Protein AF-A0A536DXX8-F1 (afdb_monomer)

Nearest PDB structures (foldseek):
  9gaw-assembly1_L  TM=4.999E-01  e=5.994E-01  Homo sapiens
  1k45-assembly1_A  TM=3.484E-01  e=2.882E-01  Rhodothermus marinus
  8tau-assembly1_L  TM=4.247E-01  e=7.785E-01  Homo sapiens
  5n6w-assembly1_A  TM=3.423E-01  e=9.099E+00  Homo sapiens

Foldseek 3Di:
DDDDDDDDDPPPPPPPPPPPPPFDKDKDLDWWKWWDAQNDIDTDAWYKDWQDDPPPNHPVPAATWMWIWHQDPQKIKTATARPPDDQVRSLPGRIKIKTWDDFAFAWDKWKWFWDPPFDFPPQPQWKWWQFPVRDTWIAGRNVQDDPRMGIADQACVRTPVNPGGRVPTTTPIIMGMDSGHDMTMIGPTITIHGGDDDDDPDPDDDDDDDDDDDPDDDDDD

Radius of gyration: 28.7 Å; Cα contacts (8 Å, |Δi|>4): 516; chains: 1; bounding box: 71×76×86 Å

Secondary structure (DSSP, 8-state):
------------------------EEEE---EEEEEETTEEEE-SSEEEEE-TTSTT--TTS--EEEEEEEETTEEEEEEE-TTS-HHHHHTSSEEEEEEE-SBS--SEEEEEEPTT---BTTBSEEEEEETTS-EEEE-HHHHEETTEEE---STTT-TTSS---TTPPEEEEEEEE-SSEEEEEEEEEEEEEBP-PPPPPPPPP----------PPPP-

Mean predicted aligned error: 10.84 Å

Solvent-accessible surface area (backbone atoms only — not comparable to full-atom values): 12364 Å² total; per-residue (Å²): 135,90,82,88,89,82,89,80,82,82,78,77,78,78,78,77,80,72,75,77,78,70,81,44,81,40,73,43,62,68,66,48,23,20,7,23,20,44,96,44,78,40,77,32,78,67,12,70,28,63,33,47,50,63,41,96,75,20,55,69,86,52,60,48,28,41,11,28,8,32,69,55,96,67,33,39,39,27,25,19,47,32,79,92,53,54,59,72,59,37,31,73,29,72,43,23,8,24,30,38,53,73,63,51,39,28,69,77,43,44,37,31,33,46,47,91,89,35,46,53,46,102,31,22,47,19,39,41,36,30,31,78,86,77,46,67,38,33,39,31,28,49,86,29,49,57,91,53,39,31,49,60,57,50,43,44,88,42,20,76,57,71,73,56,37,45,74,94,43,45,39,76,45,38,32,40,36,25,45,44,59,44,44,32,35,37,28,72,45,40,38,28,24,35,36,57,81,74,82,75,78,75,81,80,78,76,86,75,80,83,78,82,81,82,84,80,80,81,82,88,130

pLDDT: mean 84.75, std 19.71, range [32.38, 98.81]

Structure (mmCIF, N/CA/C/O backbone):
data_AF-A0A536DXX8-F1
#
_entry.id   AF-A0A536DXX8-F1
#
loop_
_atom_site.group_PDB
_atom_site.id
_atom_site.type_symbol
_atom_site.label_atom_id
_atom_site.label_alt_id
_atom_site.label_comp_id
_atom_site.label_asym_id
_atom_site.label_entity_id
_atom_site.label_seq_id
_atom_site.pdbx_PDB_ins_code
_atom_site.Cartn_x
_atom_site.Cartn_y
_atom_site.Cartn_z
_atom_site.occupancy
_atom_site.B_iso_or_equiv
_atom_site.auth_seq_id
_atom_site.auth_comp_id
_atom_site.a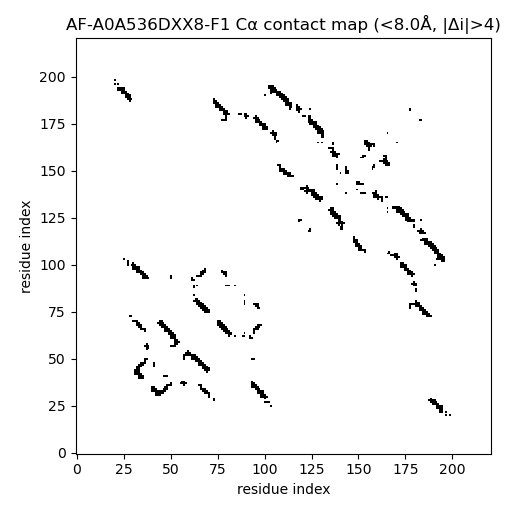uth_asym_id
_atom_site.auth_atom_id
_atom_site.pdbx_PDB_model_num
ATOM 1 N N . MET A 1 1 ? -55.144 -35.616 61.084 1.00 36.88 1 MET A N 1
ATOM 2 C CA . MET A 1 1 ? -53.713 -36.005 61.074 1.00 36.88 1 MET A CA 1
ATOM 3 C C . MET A 1 1 ? -53.167 -35.635 59.688 1.00 36.88 1 MET A C 1
ATOM 5 O O . MET A 1 1 ? -53.768 -36.071 58.724 1.00 36.88 1 MET A O 1
ATOM 9 N N . LYS A 1 2 ? -52.352 -34.568 59.551 1.00 37.88 2 LYS A N 1
ATOM 10 C CA . LYS A 1 2 ? -50.872 -34.605 59.347 1.00 37.88 2 LYS A CA 1
ATOM 11 C C . LYS A 1 2 ? -50.505 -35.426 58.084 1.00 37.88 2 LYS A C 1
ATOM 13 O O . LYS A 1 2 ? -50.778 -36.612 58.108 1.00 37.88 2 LYS A O 1
ATOM 18 N N . ARG A 1 3 ? -49.901 -34.936 56.986 1.0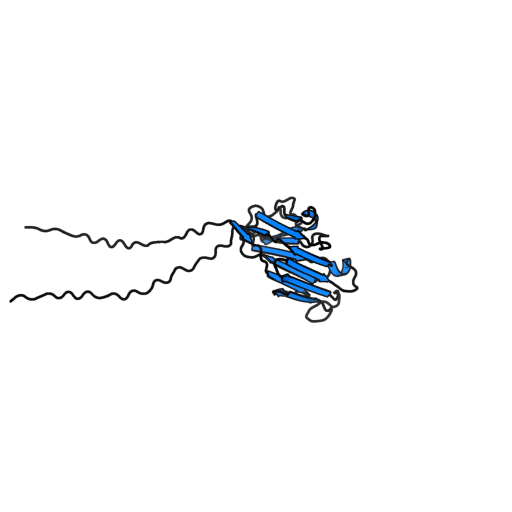0 34.19 3 ARG A N 1
ATOM 19 C CA . ARG A 1 3 ? -48.784 -33.984 56.715 1.00 34.19 3 ARG A CA 1
ATOM 20 C C . ARG A 1 3 ? -48.824 -33.605 55.205 1.00 34.19 3 ARG A C 1
ATOM 22 O O . ARG A 1 3 ? -49.242 -34.439 54.419 1.00 34.19 3 ARG A O 1
ATOM 29 N N . LEU A 1 4 ? -48.652 -32.341 54.794 1.00 34.97 4 LEU A N 1
ATOM 30 C CA . LEU A 1 4 ? -47.401 -31.635 54.417 1.00 34.97 4 LEU A CA 1
ATOM 31 C C . LEU A 1 4 ? -46.617 -32.217 53.204 1.00 34.97 4 LEU A C 1
ATOM 33 O O . LEU A 1 4 ? -46.164 -33.352 53.298 1.00 34.97 4 LEU A O 1
ATOM 37 N N . VAL A 1 5 ? -46.287 -31.320 52.238 1.00 34.72 5 VAL A N 1
ATOM 38 C CA . VAL A 1 5 ? -44.966 -31.171 51.539 1.00 34.72 5 VAL A CA 1
ATOM 39 C C . VAL A 1 5 ? -44.728 -32.092 50.306 1.00 34.72 5 VAL A C 1
ATOM 41 O O . VAL A 1 5 ? -45.046 -33.265 50.376 1.00 34.72 5 VAL A O 1
ATOM 44 N N . MET A 1 6 ? -44.227 -31.694 49.116 1.00 32.38 6 MET A N 1
ATOM 45 C CA . MET A 1 6 ? -43.473 -30.527 48.608 1.00 32.38 6 MET A CA 1
ATOM 46 C C . MET A 1 6 ? -43.870 -30.123 47.175 1.00 32.38 6 MET A C 1
ATOM 48 O O . MET A 1 6 ? -44.156 -30.961 46.326 1.00 32.38 6 MET A O 1
ATOM 52 N N . ILE A 1 7 ? -43.717 -28.824 46.916 1.00 46.62 7 ILE A N 1
ATOM 53 C CA . ILE A 1 7 ? -43.516 -28.184 45.612 1.00 46.62 7 ILE A CA 1
ATOM 54 C C . ILE A 1 7 ? -42.113 -28.553 45.101 1.00 46.62 7 ILE A C 1
ATOM 56 O O . ILE A 1 7 ? -41.130 -28.293 45.790 1.00 46.62 7 ILE A O 1
ATOM 60 N N . GLY A 1 8 ? -42.010 -29.138 43.908 1.00 33.66 8 GLY A N 1
ATOM 61 C CA . GLY A 1 8 ? -40.741 -29.405 43.225 1.00 33.66 8 GLY A CA 1
ATOM 62 C C . GLY A 1 8 ? -40.638 -28.599 41.936 1.00 33.66 8 GLY A C 1
ATOM 63 O O . GLY A 1 8 ? -40.831 -29.142 40.853 1.00 33.66 8 GLY A O 1
ATOM 64 N N . SER A 1 9 ? -40.375 -27.298 42.051 1.00 40.09 9 SER A N 1
ATOM 65 C CA . SER A 1 9 ? -40.064 -26.437 40.909 1.00 40.09 9 SER A CA 1
ATOM 66 C C . SER A 1 9 ? -38.719 -26.856 40.311 1.00 40.09 9 SER A C 1
ATOM 68 O O . SER A 1 9 ? -37.670 -26.593 40.896 1.00 40.09 9 SER A O 1
ATOM 70 N N . ALA A 1 10 ? -38.733 -27.498 39.144 1.00 37.78 10 ALA A N 1
ATOM 71 C CA . ALA A 1 10 ? -37.531 -27.699 38.345 1.00 37.78 10 ALA A CA 1
ATOM 72 C C . ALA A 1 10 ? -37.138 -26.359 37.703 1.00 37.78 10 ALA A C 1
ATOM 74 O O . ALA A 1 10 ? -37.580 -26.017 36.609 1.00 37.78 10 ALA A O 1
ATOM 75 N N . ILE A 1 11 ? -36.330 -25.571 38.414 1.00 39.66 11 ILE A N 1
ATOM 76 C CA . ILE A 1 11 ? -35.645 -24.412 37.841 1.00 39.66 11 ILE A CA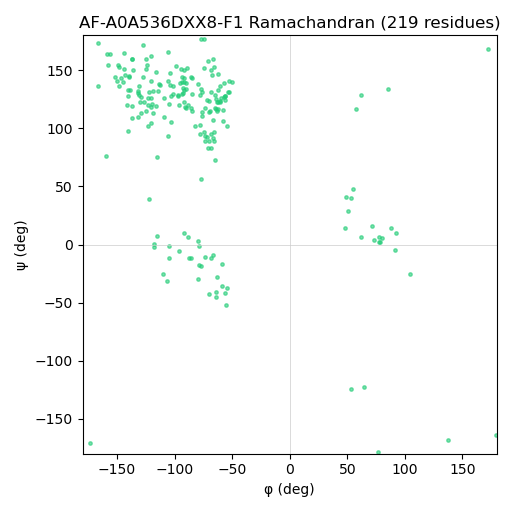 1
ATOM 77 C C . ILE A 1 11 ? -34.517 -24.969 36.969 1.00 39.66 11 ILE A C 1
ATOM 79 O O . ILE A 1 11 ? -33.424 -25.262 37.451 1.00 39.66 11 ILE A O 1
ATOM 83 N N . ALA A 1 12 ? -34.792 -25.153 35.679 1.00 43.19 12 ALA A N 1
ATOM 84 C CA . ALA A 1 12 ? -33.744 -25.317 34.684 1.00 43.19 12 ALA A CA 1
ATOM 85 C C . ALA A 1 12 ? -33.017 -23.971 34.562 1.00 43.19 12 ALA A C 1
ATOM 87 O O . ALA A 1 12 ? -33.469 -23.062 33.867 1.00 43.19 12 ALA A O 1
ATOM 88 N N . ALA A 1 13 ? -31.914 -23.820 35.293 1.00 40.41 13 ALA A N 1
ATOM 89 C CA . ALA A 1 13 ? -31.002 -22.704 35.116 1.00 40.41 13 ALA A CA 1
ATOM 90 C C . ALA A 1 13 ? -30.345 -22.836 33.734 1.00 40.41 13 ALA A C 1
ATOM 92 O O . ALA A 1 13 ? -29.324 -23.505 33.575 1.00 40.41 13 ALA A O 1
ATOM 93 N N . LEU A 1 14 ? -30.944 -22.209 32.719 1.00 39.66 14 LEU A N 1
ATOM 94 C CA . LEU A 1 14 ? -30.240 -21.871 31.489 1.00 39.66 14 LEU A CA 1
ATOM 95 C C . LEU A 1 14 ? -29.167 -20.842 31.854 1.00 39.66 14 LEU A C 1
ATOM 97 O O . LEU A 1 14 ? -29.402 -19.636 31.843 1.00 39.66 14 LEU A O 1
ATOM 101 N N . ALA A 1 15 ? -27.983 -21.331 32.212 1.00 40.56 15 ALA A N 1
ATOM 102 C CA . ALA A 1 15 ? -26.785 -20.518 32.301 1.00 40.56 15 ALA A CA 1
ATOM 103 C C . ALA A 1 15 ? -26.391 -20.102 30.878 1.00 40.56 15 ALA A C 1
ATOM 105 O O . ALA A 1 15 ? -25.567 -20.736 30.221 1.00 40.56 15 ALA A O 1
ATOM 106 N N . TRP A 1 16 ? -27.017 -19.038 30.375 1.00 45.09 16 TRP A N 1
ATOM 107 C CA . TRP A 1 16 ? -26.516 -18.298 29.225 1.00 45.09 16 TRP A CA 1
ATOM 108 C C . TRP A 1 16 ? -25.269 -17.554 29.688 1.00 45.09 16 TRP A C 1
ATOM 110 O O . TRP A 1 16 ? -25.320 -16.384 30.066 1.00 45.09 16 TRP A O 1
ATOM 120 N N . GLY A 1 17 ? -24.141 -18.263 29.688 1.00 38.62 17 GLY A N 1
ATOM 121 C CA . GLY A 1 17 ? -22.814 -17.666 29.722 1.00 38.62 17 GLY A CA 1
ATOM 122 C C . GLY A 1 17 ? -22.603 -16.877 28.437 1.00 38.62 17 GLY A C 1
ATOM 123 O O . GLY A 1 17 ? -21.897 -17.317 27.536 1.00 38.62 17 GLY A O 1
ATOM 124 N N . SER A 1 18 ? -23.270 -15.732 28.332 1.00 48.22 18 SER A N 1
ATOM 125 C CA . SER A 1 18 ? -23.026 -14.743 27.294 1.00 48.22 18 SER A CA 1
ATOM 126 C C . SER A 1 18 ? -21.674 -14.139 27.630 1.00 48.22 18 SER A C 1
ATOM 128 O O . SER A 1 18 ? -21.583 -13.203 28.423 1.00 48.22 18 SER A O 1
ATOM 130 N N . VAL A 1 19 ? -20.598 -14.728 27.113 1.00 44.22 19 VAL A N 1
ATOM 131 C CA . VAL A 1 19 ? -19.294 -14.074 27.152 1.00 44.22 19 VAL A CA 1
ATOM 132 C C . VAL A 1 19 ? -19.455 -12.859 26.250 1.00 44.22 19 VAL A C 1
ATOM 134 O O . VAL A 1 19 ? -19.450 -12.981 25.027 1.00 44.22 19 VAL A O 1
ATOM 137 N N . ALA A 1 20 ? -19.734 -11.701 26.847 1.00 49.91 20 ALA A N 1
ATOM 138 C CA . ALA A 1 20 ? -19.731 -10.445 26.127 1.00 49.91 20 ALA A CA 1
ATOM 139 C C . ALA A 1 20 ? -18.327 -10.301 25.540 1.00 49.91 20 ALA A C 1
ATOM 141 O O . ALA A 1 20 ? -17.353 -10.097 26.264 1.00 49.91 20 ALA A O 1
ATOM 142 N N . ALA A 1 21 ? -18.206 -10.502 24.232 1.00 54.16 21 ALA A N 1
ATOM 143 C CA . ALA A 1 21 ? -16.980 -10.206 23.535 1.00 54.16 21 ALA A CA 1
ATOM 144 C C . ALA A 1 21 ? -16.866 -8.686 23.469 1.00 54.16 21 ALA A C 1
ATOM 146 O O . ALA A 1 21 ? -17.442 -8.035 22.599 1.00 54.16 21 ALA A O 1
ATOM 147 N N . TYR A 1 22 ? -16.193 -8.109 24.459 1.00 57.50 22 TYR A N 1
ATOM 148 C CA . TYR A 1 22 ? -15.895 -6.690 24.454 1.00 57.50 22 TYR A CA 1
ATOM 149 C C . TYR A 1 22 ? -14.970 -6.413 23.273 1.00 57.50 22 TYR A C 1
ATOM 151 O O . TYR A 1 22 ? -13.921 -7.042 23.137 1.00 57.50 22 TYR A O 1
ATOM 159 N N . ALA A 1 23 ? -15.382 -5.483 22.414 1.00 64.00 23 ALA A N 1
ATOM 160 C CA . ALA A 1 23 ? -14.537 -4.911 21.382 1.00 64.00 23 ALA A CA 1
ATOM 161 C C . ALA A 1 23 ? -13.268 -4.356 22.048 1.00 64.00 23 ALA A C 1
ATOM 163 O O . ALA A 1 23 ? -13.307 -3.311 22.697 1.00 64.00 23 ALA A O 1
ATOM 164 N N . SER A 1 24 ? -12.160 -5.088 21.950 1.00 82.75 24 SER A N 1
ATOM 165 C CA . SER A 1 24 ? -10.874 -4.673 22.494 1.00 82.75 24 SER A CA 1
ATOM 166 C C . SER A 1 24 ? -10.065 -3.952 21.423 1.00 82.75 24 SER A C 1
ATOM 168 O O . SER A 1 24 ? -10.117 -4.285 20.235 1.00 82.75 24 SER A O 1
ATOM 170 N N . THR A 1 25 ? -9.312 -2.942 21.847 1.00 89.44 25 THR A N 1
ATOM 171 C CA . THR A 1 25 ? -8.280 -2.343 21.002 1.00 89.44 25 THR A CA 1
ATOM 172 C C . THR A 1 25 ? -7.155 -3.357 20.817 1.00 89.44 25 THR A C 1
ATOM 174 O O . THR A 1 25 ? -6.664 -3.918 21.797 1.00 89.44 25 THR A O 1
ATOM 177 N N . ALA A 1 26 ? -6.732 -3.574 19.576 1.00 90.44 26 ALA A N 1
ATOM 178 C CA . ALA A 1 26 ? -5.575 -4.385 19.230 1.00 90.44 26 ALA A CA 1
ATOM 179 C C . ALA A 1 26 ? -4.596 -3.582 18.377 1.00 90.44 26 ALA A C 1
ATOM 181 O O . ALA A 1 26 ? -4.997 -2.703 17.612 1.00 90.44 26 ALA A O 1
ATOM 182 N N . THR A 1 27 ? -3.317 -3.936 18.496 1.00 92.69 27 THR A N 1
ATOM 183 C CA . THR A 1 27 ? -2.254 -3.462 17.613 1.00 92.69 27 THR A CA 1
ATOM 184 C C . THR A 1 27 ? -1.680 -4.650 16.854 1.00 92.69 27 THR A C 1
ATOM 186 O O . THR A 1 27 ? -1.169 -5.595 17.455 1.00 92.69 27 THR A O 1
ATOM 189 N N . ILE A 1 28 ? -1.780 -4.605 15.531 1.00 91.19 28 ILE A N 1
ATOM 190 C CA . ILE A 1 28 ? -1.239 -5.604 14.616 1.00 91.19 28 ILE A CA 1
ATOM 191 C C . ILE A 1 28 ? 0.116 -5.110 14.112 1.00 91.19 28 ILE A C 1
ATOM 193 O O . ILE A 1 28 ? 0.227 -3.990 13.614 1.00 91.19 28 ILE A O 1
ATOM 197 N N . THR A 1 29 ? 1.141 -5.950 14.241 1.00 91.00 29 THR A N 1
ATOM 198 C CA . THR A 1 29 ? 2.520 -5.659 13.807 1.00 91.00 29 THR A CA 1
ATOM 199 C C . THR A 1 29 ? 3.015 -6.610 12.716 1.00 91.00 29 THR A C 1
ATOM 201 O O . THR A 1 29 ? 4.125 -6.466 12.209 1.00 91.00 29 THR A O 1
ATOM 204 N N . THR A 1 30 ? 2.193 -7.590 12.333 1.00 91.19 30 THR A N 1
ATOM 205 C CA . THR A 1 30 ? 2.485 -8.560 11.275 1.00 91.19 30 THR A CA 1
ATOM 206 C C . THR A 1 30 ? 1.508 -8.402 10.118 1.00 91.19 30 THR A C 1
ATOM 208 O O . THR A 1 30 ? 0.353 -8.018 10.291 1.00 91.19 30 THR A O 1
ATOM 211 N N . VAL A 1 31 ? 1.980 -8.695 8.911 1.00 97.25 31 VAL A N 1
ATOM 212 C CA . VAL A 1 31 ? 1.217 -8.542 7.668 1.00 97.25 31 VAL A CA 1
ATOM 213 C C . VAL A 1 31 ? 1.430 -9.754 6.769 1.00 97.25 31 VAL A C 1
ATOM 215 O O . VAL A 1 31 ? 2.394 -10.498 6.943 1.00 97.25 31 VAL A O 1
ATOM 218 N N . SER A 1 32 ? 0.519 -9.976 5.824 1.00 98.19 32 SER A N 1
ATOM 219 C CA . SER A 1 32 ? 0.592 -11.072 4.850 1.00 98.19 32 SER A CA 1
ATOM 220 C C . SER A 1 32 ? 1.040 -10.533 3.489 1.00 98.19 32 SER A C 1
ATOM 222 O O . SER A 1 32 ? 0.223 -9.883 2.835 1.00 98.19 32 SER A O 1
ATOM 224 N N . PRO A 1 33 ? 2.293 -10.761 3.055 1.00 98.69 33 PRO A N 1
ATOM 225 C CA . PRO A 1 33 ? 2.777 -10.238 1.785 1.00 98.69 33 PRO A CA 1
ATOM 226 C C . PRO A 1 33 ? 2.060 -10.856 0.578 1.00 98.69 33 PRO A C 1
ATOM 228 O O . PRO A 1 33 ? 1.575 -11.995 0.612 1.00 98.69 33 PRO A O 1
ATOM 231 N N . TRP A 1 34 ? 2.007 -10.084 -0.499 1.00 98.75 34 TRP A N 1
ATOM 232 C CA . TRP A 1 34 ? 1.482 -10.502 -1.788 1.00 98.75 34 TRP A CA 1
ATOM 233 C C . TRP A 1 34 ? 2.187 -9.777 -2.936 1.00 98.75 34 TRP A C 1
ATOM 235 O O . TRP A 1 34 ? 2.710 -8.673 -2.785 1.00 98.75 34 TRP A O 1
ATOM 245 N N . ALA A 1 35 ? 2.189 -10.413 -4.100 1.00 98.44 35 ALA A N 1
ATOM 246 C CA . ALA A 1 35 ? 2.676 -9.856 -5.354 1.00 98.44 35 ALA A CA 1
ATOM 247 C C . ALA A 1 35 ? 1.590 -10.007 -6.420 1.00 98.44 35 ALA A C 1
ATOM 249 O O . ALA A 1 35 ? 0.844 -10.988 -6.418 1.00 98.44 35 ALA A O 1
ATOM 250 N N . TYR A 1 36 ? 1.486 -9.033 -7.308 1.00 97.44 36 TYR A N 1
ATOM 251 C CA . TYR A 1 36 ? 0.488 -8.965 -8.361 1.00 97.44 36 TYR A CA 1
ATOM 252 C C . TYR A 1 36 ? 1.173 -8.665 -9.690 1.00 97.44 36 TYR A C 1
ATOM 254 O O . TYR A 1 36 ? 2.062 -7.811 -9.736 1.00 97.44 36 TYR A O 1
ATOM 262 N N . ALA A 1 37 ? 0.756 -9.374 -10.733 1.00 95.31 37 ALA A N 1
ATOM 263 C CA . ALA A 1 37 ? 1.060 -9.076 -12.127 1.00 95.31 37 ALA A CA 1
ATOM 264 C C . ALA A 1 37 ? -0.079 -9.610 -13.002 1.00 95.31 37 ALA A C 1
ATOM 266 O O . ALA A 1 37 ? -0.614 -10.688 -12.703 1.00 95.31 37 ALA A O 1
ATOM 267 N N . CYS A 1 38 ? -0.410 -8.903 -14.080 1.00 91.62 38 CYS A N 1
ATOM 268 C CA . CYS A 1 38 ? -1.260 -9.408 -15.161 1.00 91.62 38 CYS A CA 1
ATOM 269 C C . CYS A 1 38 ? -2.630 -9.923 -14.682 1.00 91.62 38 CYS A C 1
ATOM 271 O O . CYS A 1 38 ? -3.025 -11.052 -14.984 1.00 91.62 38 CYS A O 1
ATOM 273 N N . GLY A 1 39 ? -3.335 -9.155 -13.848 1.00 91.31 39 GLY A N 1
ATOM 274 C CA . GLY A 1 39 ? -4.632 -9.563 -13.288 1.00 91.31 39 GLY A CA 1
ATOM 275 C C . GLY A 1 39 ? -4.585 -10.652 -12.206 1.00 91.31 39 GLY A C 1
ATOM 276 O O . GLY A 1 39 ? -5.638 -11.083 -11.725 1.00 91.31 39 GLY A O 1
ATOM 277 N N . HIS A 1 40 ? -3.401 -11.107 -11.785 1.00 93.19 40 HIS A N 1
ATOM 278 C CA . HIS A 1 40 ? -3.252 -12.218 -10.846 1.00 93.19 40 HIS A CA 1
ATOM 279 C C . HIS A 1 40 ? -2.449 -11.848 -9.597 1.00 93.19 40 HIS A C 1
ATOM 281 O O . HIS A 1 40 ? -1.253 -11.570 -9.652 1.00 93.19 40 HIS A O 1
ATOM 287 N N . THR A 1 41 ? -3.085 -11.977 -8.431 1.00 96.62 41 THR A N 1
ATOM 288 C CA . THR A 1 41 ? -2.421 -11.860 -7.126 1.00 96.62 41 THR A CA 1
ATOM 289 C C . THR A 1 41 ? -1.912 -13.217 -6.643 1.00 96.62 41 THR A C 1
ATOM 291 O O . THR A 1 41 ? -2.593 -14.238 -6.736 1.00 96.62 41 THR A O 1
ATOM 294 N N . THR A 1 42 ? -0.716 -13.249 -6.068 1.00 97.38 42 THR A N 1
ATOM 295 C CA . THR A 1 42 ? -0.175 -14.388 -5.322 1.00 97.38 42 THR A CA 1
ATOM 296 C C . THR A 1 42 ? 0.198 -13.958 -3.921 1.00 97.38 42 THR A C 1
ATOM 298 O O . THR A 1 42 ? 0.956 -13.014 -3.724 1.00 97.38 42 THR A O 1
ATOM 301 N N . PHE A 1 43 ? -0.345 -14.679 -2.947 1.00 97.62 43 PHE A N 1
ATOM 302 C CA . PHE A 1 43 ? -0.060 -14.495 -1.532 1.00 97.62 43 PHE A CA 1
ATOM 303 C C . PHE A 1 43 ? 1.058 -15.445 -1.109 1.00 97.62 43 PHE A C 1
ATOM 305 O O . PHE A 1 43 ? 1.078 -16.605 -1.522 1.00 97.62 43 PHE A O 1
ATOM 312 N N . GLY A 1 44 ? 1.974 -14.971 -0.272 1.00 96.88 44 GLY A N 1
ATOM 313 C CA . GLY A 1 44 ? 3.118 -15.760 0.175 1.00 96.88 44 GLY A CA 1
ATOM 314 C C . GLY A 1 44 ? 4.114 -14.925 0.966 1.00 96.88 44 GLY A C 1
ATOM 315 O O . GLY A 1 44 ? 4.027 -13.703 1.003 1.00 96.88 44 GLY A O 1
ATOM 316 N N . ASN A 1 45 ? 5.067 -15.583 1.619 1.00 96.81 45 ASN A N 1
ATOM 317 C CA . ASN A 1 45 ? 6.202 -14.906 2.235 1.00 96.81 45 ASN A CA 1
ATOM 318 C C . ASN A 1 45 ? 7.481 -15.740 2.018 1.00 96.81 45 ASN A C 1
ATOM 320 O O . ASN A 1 45 ? 7.693 -16.698 2.764 1.00 96.81 45 ASN A O 1
ATOM 324 N N . PRO A 1 46 ? 8.308 -15.418 1.007 1.00 97.75 46 PRO A N 1
ATOM 325 C CA . PRO A 1 46 ? 8.129 -14.322 0.048 1.00 97.75 46 PRO A CA 1
ATOM 326 C C . PRO A 1 46 ? 6.989 -14.580 -0.958 1.00 97.75 46 PRO A C 1
ATOM 328 O O . PRO A 1 46 ? 6.605 -15.723 -1.204 1.00 97.75 46 PRO A O 1
ATOM 331 N N . ALA A 1 47 ? 6.461 -13.508 -1.546 1.00 98.25 47 ALA A N 1
ATOM 332 C CA . ALA A 1 47 ? 5.597 -13.527 -2.723 1.00 98.25 47 ALA A CA 1
ATOM 333 C C . ALA A 1 47 ? 6.321 -12.855 -3.896 1.00 98.25 47 ALA A C 1
ATOM 335 O O . ALA A 1 47 ? 6.952 -11.809 -3.725 1.00 98.25 47 ALA A O 1
ATOM 336 N N . THR A 1 48 ? 6.218 -13.434 -5.091 1.00 97.69 48 THR A N 1
ATOM 337 C CA . THR A 1 48 ? 6.833 -12.888 -6.308 1.00 97.69 48 THR A CA 1
ATOM 338 C C .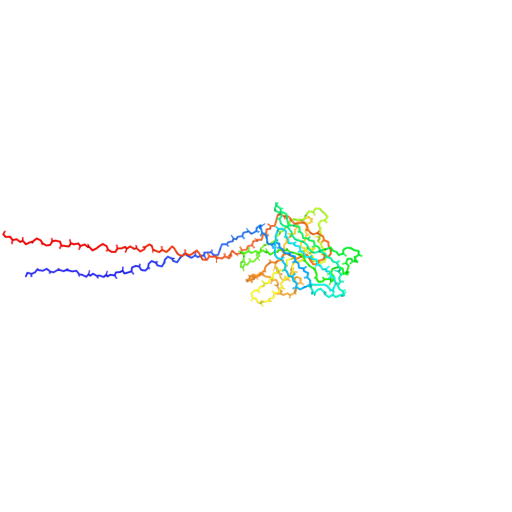 THR A 1 48 ? 5.937 -13.144 -7.507 1.00 97.69 48 THR A C 1
ATOM 340 O O . THR A 1 48 ? 5.347 -14.223 -7.626 1.00 97.69 48 THR A O 1
ATOM 343 N N . LYS A 1 49 ? 5.843 -12.152 -8.390 1.00 96.25 49 LYS A N 1
ATOM 344 C CA . LYS A 1 49 ? 5.198 -12.261 -9.693 1.00 96.25 49 LYS A CA 1
ATOM 345 C C . LYS A 1 49 ? 5.998 -11.520 -10.747 1.00 96.25 49 LYS A C 1
ATOM 347 O O . LYS A 1 49 ? 6.600 -10.490 -10.468 1.00 96.25 49 LYS A O 1
ATOM 352 N N . GLU A 1 50 ? 5.986 -12.072 -11.948 1.00 94.75 50 GLU A N 1
ATOM 353 C CA . GLU A 1 50 ? 6.629 -11.491 -13.117 1.00 94.75 50 GLU A CA 1
ATOM 354 C C . GLU A 1 50 ? 5.548 -11.114 -14.122 1.00 94.75 50 GLU A C 1
ATOM 356 O O . GLU A 1 50 ? 4.661 -11.924 -14.406 1.00 94.75 50 GLU A O 1
ATOM 361 N N . ASP A 1 51 ? 5.641 -9.896 -14.644 1.00 92.81 51 ASP A N 1
ATOM 362 C CA . ASP A 1 51 ? 5.015 -9.533 -15.903 1.00 92.81 51 ASP A CA 1
ATOM 363 C C . ASP A 1 51 ? 5.983 -9.919 -17.022 1.00 92.81 51 ASP A C 1
ATOM 365 O O . ASP A 1 51 ? 7.127 -9.457 -17.079 1.00 92.81 51 ASP A O 1
ATOM 369 N N . THR A 1 52 ? 5.544 -10.832 -17.881 1.00 92.44 52 THR A N 1
ATOM 370 C CA . THR A 1 52 ? 6.247 -11.171 -19.115 1.00 92.44 52 THR A CA 1
ATOM 371 C C . THR A 1 52 ? 5.275 -10.945 -20.272 1.00 92.44 52 THR A C 1
ATOM 373 O O . THR A 1 52 ? 4.416 -11.808 -20.512 1.00 92.44 52 THR A O 1
ATOM 376 N N . PRO A 1 53 ? 5.403 -9.821 -21.005 1.00 91.81 53 PRO A N 1
ATOM 377 C CA . PRO A 1 53 ? 4.424 -9.401 -21.999 1.00 91.81 53 PRO A CA 1
ATOM 378 C C . PRO A 1 53 ? 4.106 -10.490 -23.024 1.00 91.81 53 PRO A C 1
ATOM 380 O O . PRO A 1 53 ? 4.999 -11.111 -23.607 1.00 91.81 53 PRO A O 1
ATOM 383 N N . GLY A 1 54 ? 2.814 -10.724 -23.253 1.00 90.69 54 GLY A N 1
ATOM 384 C CA . GLY A 1 54 ? 2.316 -11.731 -24.192 1.00 90.69 54 GLY A CA 1
ATOM 385 C C . GLY A 1 54 ? 2.320 -13.169 -23.662 1.00 90.69 54 GLY A C 1
ATOM 386 O O . GLY A 1 54 ? 2.005 -14.091 -24.417 1.00 90.69 54 GLY A O 1
ATOM 387 N N . THR A 1 55 ? 2.645 -13.392 -22.388 1.00 88.94 55 THR A N 1
ATOM 388 C CA . THR A 1 55 ? 2.643 -14.723 -21.762 1.00 88.94 55 THR A CA 1
ATOM 389 C C . THR A 1 55 ? 1.758 -14.748 -20.522 1.00 88.94 55 THR A C 1
ATOM 391 O O . THR A 1 55 ? 1.531 -13.720 -19.902 1.00 88.94 55 THR A O 1
ATOM 394 N N . ASN A 1 56 ? 1.237 -15.922 -20.148 1.00 84.38 56 ASN A N 1
ATOM 395 C CA . ASN A 1 56 ? 0.509 -16.135 -18.885 1.00 84.38 56 ASN A CA 1
ATOM 396 C C . ASN A 1 56 ? -0.631 -15.135 -18.587 1.00 84.38 56 ASN A C 1
ATOM 398 O O . ASN A 1 56 ? -0.949 -14.897 -17.427 1.00 84.38 56 ASN A O 1
ATOM 402 N N . GLY A 1 57 ? -1.257 -14.576 -19.629 1.00 84.94 57 GLY A N 1
ATOM 403 C CA . GLY A 1 57 ? -2.339 -13.595 -19.499 1.00 84.94 57 GLY A CA 1
ATOM 404 C C . GLY A 1 57 ? -1.892 -12.130 -19.491 1.00 84.94 57 GLY A C 1
ATOM 405 O O . GLY A 1 57 ? -2.758 -11.264 -19.536 1.00 84.94 57 GLY A O 1
ATOM 406 N N . CYS A 1 58 ? -0.585 -11.850 -19.506 1.00 90.00 58 CYS A N 1
ATOM 407 C CA . CYS A 1 58 ? -0.035 -10.498 -19.590 1.00 90.00 58 CYS A CA 1
ATOM 408 C C . CYS A 1 58 ? -0.248 -9.909 -20.996 1.00 90.00 58 CYS A C 1
ATOM 410 O O . CYS A 1 58 ? 0.174 -10.528 -21.988 1.00 90.00 58 CYS A O 1
ATOM 412 N N . PRO A 1 59 ? -0.894 -8.739 -21.128 1.00 90.44 59 PRO A N 1
ATOM 413 C CA . PRO A 1 59 ? -0.965 -8.012 -22.388 1.00 90.44 59 PRO A CA 1
ATOM 414 C C . PRO A 1 59 ? 0.409 -7.836 -23.056 1.00 90.44 59 PRO A C 1
ATOM 416 O O . PRO A 1 59 ? 1.421 -7.550 -22.429 1.00 90.44 59 PRO A O 1
ATOM 419 N N . ALA A 1 60 ? 0.463 -7.974 -24.382 1.00 91.38 60 ALA A N 1
ATOM 420 C CA . ALA A 1 60 ? 1.714 -7.809 -25.135 1.00 91.38 60 ALA A CA 1
ATOM 421 C C . ALA A 1 60 ? 2.242 -6.357 -25.146 1.00 91.38 60 ALA A C 1
ATOM 423 O O . ALA A 1 60 ? 3.360 -6.107 -25.590 1.00 91.38 60 ALA A O 1
ATOM 424 N N . THR A 1 61 ? 1.421 -5.400 -24.711 1.00 88.25 61 THR A N 1
ATOM 425 C CA . THR A 1 61 ? 1.754 -3.973 -24.618 1.00 88.25 61 THR A CA 1
ATOM 426 C C . THR A 1 61 ? 2.456 -3.589 -23.319 1.00 88.25 61 THR A C 1
ATOM 428 O O . THR A 1 61 ? 2.967 -2.467 -23.232 1.00 88.25 61 THR A O 1
ATOM 431 N N . ASP A 1 62 ? 2.475 -4.498 -22.347 1.00 88.69 62 ASP A N 1
ATOM 432 C CA . ASP A 1 62 ? 2.956 -4.247 -20.993 1.00 88.69 62 ASP A CA 1
ATOM 433 C C . ASP A 1 62 ? 4.483 -4.175 -20.942 1.00 88.69 62 ASP A C 1
ATOM 435 O O . ASP A 1 62 ? 5.199 -4.301 -21.952 1.00 88.69 62 ASP A O 1
ATOM 439 N N . VAL A 1 63 ? 5.004 -3.878 -19.762 1.00 90.81 63 VAL A N 1
ATOM 440 C CA . VAL A 1 63 ? 6.433 -3.799 -19.503 1.00 90.81 63 VAL A CA 1
ATOM 441 C C . VAL A 1 63 ? 6.881 -5.047 -18.766 1.00 90.81 63 VAL A C 1
ATOM 443 O O . VAL A 1 63 ? 6.385 -5.369 -17.702 1.00 90.81 63 VAL A O 1
ATOM 446 N N . ALA A 1 64 ? 7.915 -5.714 -19.281 1.00 93.19 64 ALA A N 1
ATOM 447 C CA . ALA A 1 64 ? 8.530 -6.798 -18.530 1.00 93.19 64 ALA A CA 1
ATOM 448 C C . ALA A 1 64 ? 9.023 -6.301 -17.161 1.00 93.19 64 ALA A C 1
ATOM 450 O O . ALA A 1 64 ? 9.801 -5.342 -17.078 1.00 93.19 64 ALA A O 1
ATOM 451 N N . GLY A 1 65 ? 8.604 -6.971 -16.094 1.00 94.75 65 GLY A N 1
ATOM 452 C CA . GLY A 1 65 ? 8.929 -6.550 -14.743 1.00 94.75 65 GLY A CA 1
ATOM 453 C C . GLY A 1 65 ? 8.645 -7.602 -13.687 1.00 94.75 65 GLY A C 1
ATOM 454 O O . GLY A 1 65 ? 8.088 -8.663 -13.945 1.00 94.75 65 GLY A O 1
ATOM 455 N N . THR A 1 66 ? 9.064 -7.301 -12.467 1.00 96.31 66 THR A N 1
ATOM 456 C CA . THR A 1 66 ? 8.903 -8.171 -11.308 1.00 96.31 66 THR A CA 1
ATOM 457 C C . THR A 1 66 ? 8.351 -7.375 -10.138 1.00 96.31 66 THR A C 1
ATOM 459 O O . THR A 1 66 ? 8.881 -6.322 -9.766 1.00 96.31 66 THR A O 1
ATOM 462 N N . SER A 1 67 ? 7.304 -7.912 -9.522 1.00 97.62 67 SER A N 1
ATOM 463 C CA . SER A 1 67 ? 6.812 -7.488 -8.222 1.00 97.62 67 SER A CA 1
ATOM 464 C C . SER A 1 67 ? 7.217 -8.507 -7.168 1.00 97.62 67 SER A C 1
ATOM 466 O O . SER A 1 67 ? 7.138 -9.722 -7.374 1.00 97.62 67 SER A O 1
ATOM 468 N N . SER A 1 68 ? 7.673 -8.026 -6.014 1.00 98.38 68 SER A N 1
ATOM 469 C CA . SER A 1 68 ? 8.011 -8.906 -4.898 1.00 98.38 68 SER A CA 1
ATOM 470 C C . SER A 1 68 ? 7.635 -8.297 -3.558 1.00 98.38 68 SER A C 1
ATOM 472 O O . SER A 1 68 ? 7.698 -7.082 -3.379 1.00 98.38 68 SER A O 1
ATOM 474 N N . ALA A 1 69 ? 7.235 -9.151 -2.622 1.00 98.75 69 ALA A N 1
ATOM 475 C CA . ALA A 1 69 ? 6.924 -8.764 -1.258 1.00 98.75 69 ALA A CA 1
ATOM 476 C C . ALA A 1 69 ? 7.437 -9.820 -0.275 1.00 98.75 69 ALA A C 1
ATOM 478 O O . ALA A 1 69 ? 7.200 -11.016 -0.454 1.00 98.75 69 ALA A O 1
ATOM 479 N N . ALA A 1 70 ? 8.118 -9.394 0.784 1.00 98.50 70 ALA A N 1
ATOM 480 C CA . ALA A 1 70 ? 8.617 -10.295 1.819 1.00 98.50 70 ALA A CA 1
ATOM 481 C C . ALA A 1 70 ? 8.631 -9.611 3.186 1.00 98.50 70 ALA A C 1
ATOM 483 O O . ALA A 1 70 ? 9.070 -8.469 3.306 1.00 98.50 70 ALA A O 1
ATOM 484 N N . LEU A 1 71 ? 8.187 -10.324 4.220 1.00 98.06 71 LEU A N 1
ATOM 485 C CA . LEU A 1 71 ? 8.283 -9.905 5.616 1.00 98.06 71 LEU A CA 1
ATOM 486 C C . LEU A 1 71 ? 9.314 -10.787 6.325 1.00 98.06 71 LEU A C 1
ATOM 488 O O . LEU A 1 71 ? 9.055 -11.964 6.579 1.00 98.06 71 LEU A O 1
ATOM 492 N N . ALA A 1 72 ? 10.463 -10.218 6.677 1.00 97.12 72 ALA A N 1
ATOM 493 C CA . ALA A 1 72 ? 11.542 -10.921 7.365 1.00 97.12 72 ALA A CA 1
ATOM 494 C C . ALA A 1 72 ? 12.017 -10.111 8.576 1.00 97.12 72 ALA A C 1
ATOM 496 O O . ALA A 1 72 ? 12.307 -8.924 8.459 1.00 97.12 72 ALA A O 1
ATOM 497 N N . ALA A 1 73 ? 12.078 -10.750 9.750 1.00 94.50 73 ALA A N 1
ATOM 498 C CA . ALA A 1 73 ? 12.539 -10.130 10.999 1.00 94.50 73 ALA A CA 1
ATOM 499 C C . ALA A 1 73 ? 11.887 -8.757 11.305 1.00 94.50 73 ALA A C 1
ATOM 501 O O . ALA A 1 73 ? 12.559 -7.817 11.718 1.00 94.50 73 ALA A O 1
ATOM 502 N N . GLY A 1 74 ? 10.576 -8.625 11.064 1.00 94.62 74 GLY A N 1
ATOM 503 C CA . GLY A 1 74 ? 9.829 -7.379 11.299 1.00 94.62 74 GLY A CA 1
ATOM 504 C C . GLY A 1 74 ? 10.019 -6.290 10.235 1.00 94.62 74 GLY A C 1
ATOM 505 O O . GLY A 1 74 ? 9.442 -5.213 10.370 1.00 94.62 74 GLY A O 1
ATOM 506 N N . THR A 1 75 ? 10.786 -6.566 9.177 1.00 97.75 75 THR A N 1
ATOM 507 C CA . THR A 1 75 ? 10.967 -5.675 8.027 1.00 97.75 75 THR A CA 1
ATOM 508 C C . THR A 1 75 ? 10.185 -6.200 6.828 1.00 97.75 75 THR A C 1
ATOM 510 O O . THR A 1 75 ? 10.415 -7.322 6.373 1.00 97.75 75 THR A O 1
ATOM 513 N N . LEU A 1 76 ? 9.265 -5.392 6.308 1.00 98.69 76 LEU A N 1
ATOM 514 C CA . LEU A 1 76 ? 8.550 -5.635 5.062 1.00 98.69 76 LEU A CA 1
ATOM 515 C C . LEU A 1 76 ? 9.307 -4.971 3.911 1.00 98.69 76 LEU A C 1
ATOM 517 O O . LEU A 1 76 ? 9.524 -3.765 3.929 1.00 98.69 76 LEU A O 1
ATOM 521 N N . THR A 1 77 ? 9.686 -5.744 2.901 1.00 98.69 77 THR A N 1
ATOM 522 C CA . THR A 1 77 ? 10.243 -5.229 1.645 1.00 98.69 77 THR A CA 1
ATOM 523 C C . THR A 1 77 ? 9.223 -5.435 0.538 1.00 98.69 77 THR A C 1
ATOM 525 O O . THR A 1 77 ? 8.759 -6.557 0.350 1.00 98.69 77 THR A O 1
ATOM 528 N N . LEU A 1 78 ? 8.884 -4.362 -0.171 1.00 98.81 78 LEU A N 1
ATOM 529 C CA . LEU A 1 78 ? 7.973 -4.329 -1.312 1.00 98.81 78 LEU A CA 1
ATOM 530 C C . LEU A 1 78 ? 8.732 -3.765 -2.509 1.00 98.81 78 LEU A C 1
ATOM 532 O O . LEU A 1 78 ? 9.371 -2.721 -2.381 1.00 98.81 78 LEU A O 1
ATOM 536 N N . SER A 1 79 ? 8.668 -4.412 -3.665 1.00 97.81 79 SER A N 1
ATOM 537 C CA . SER A 1 79 ? 9.289 -3.896 -4.883 1.00 97.81 79 SER A CA 1
ATOM 538 C C . SER A 1 79 ? 8.394 -4.020 -6.106 1.00 97.81 79 SER A C 1
ATOM 540 O O . SER A 1 79 ? 7.573 -4.936 -6.216 1.00 97.81 79 SER A O 1
ATOM 542 N N . LYS A 1 80 ? 8.590 -3.081 -7.028 1.00 96.56 80 LYS A N 1
ATOM 543 C CA . LYS A 1 80 ? 8.094 -3.098 -8.401 1.00 96.56 80 LYS A CA 1
ATOM 544 C C . LYS A 1 80 ? 9.229 -2.611 -9.294 1.00 96.56 80 LYS A C 1
ATOM 546 O O . LYS A 1 80 ? 9.610 -1.441 -9.228 1.00 96.56 80 LYS A O 1
ATOM 551 N N . LEU A 1 81 ? 9.813 -3.516 -10.070 1.00 95.31 81 LEU A N 1
ATOM 552 C CA . LEU A 1 81 ? 11.004 -3.252 -10.877 1.00 95.31 81 LEU A CA 1
ATOM 553 C C . LEU A 1 81 ? 10.753 -3.710 -12.313 1.00 95.31 81 LEU A C 1
ATOM 555 O O . LEU A 1 81 ? 10.415 -4.868 -12.511 1.00 95.31 81 LEU A O 1
ATOM 559 N N . CYS A 1 82 ? 10.964 -2.843 -13.305 1.00 91.44 82 CYS A N 1
ATOM 560 C CA . CYS A 1 82 ? 10.706 -3.171 -14.717 1.00 91.44 82 CYS A CA 1
ATOM 561 C C . CYS A 1 82 ? 11.941 -3.009 -15.623 1.00 91.44 82 CYS A C 1
ATOM 563 O O . CYS A 1 82 ? 11.853 -2.505 -16.744 1.00 91.44 82 CYS A O 1
ATOM 565 N N . GLY A 1 83 ? 13.116 -3.397 -15.112 1.00 82.75 83 GLY A N 1
ATOM 566 C CA . GLY A 1 83 ? 14.376 -3.400 -15.865 1.00 82.75 83 GLY A CA 1
ATOM 567 C C . GLY A 1 83 ? 14.705 -2.053 -16.523 1.00 82.75 83 GLY A C 1
ATOM 568 O O . GLY A 1 83 ? 14.762 -1.029 -15.848 1.00 82.75 83 GLY A O 1
ATOM 569 N N . GLU A 1 84 ? 14.905 -2.076 -17.845 1.00 73.06 84 GLU A N 1
ATOM 570 C CA . GLU A 1 84 ? 15.318 -0.927 -18.674 1.00 73.06 84 GLU A CA 1
ATOM 571 C C . GLU A 1 84 ? 14.180 0.049 -19.021 1.00 73.06 84 GLU A C 1
ATOM 573 O O . GLU A 1 84 ? 14.388 1.040 -19.727 1.00 73.06 84 GLU A O 1
ATOM 578 N N . ALA A 1 85 ? 12.948 -0.220 -18.585 1.00 82.69 85 ALA A N 1
ATOM 579 C CA . ALA A 1 85 ? 11.852 0.700 -18.834 1.00 82.69 85 ALA A CA 1
ATOM 580 C C . ALA A 1 85 ? 12.026 2.003 -18.049 1.00 82.69 85 ALA A C 1
ATOM 582 O O . ALA A 1 85 ? 12.557 2.039 -16.939 1.00 82.69 85 ALA A O 1
ATOM 583 N N . THR A 1 86 ? 11.510 3.100 -18.605 1.00 86.31 86 THR A N 1
ATOM 584 C CA . THR A 1 86 ? 11.447 4.354 -17.855 1.00 86.31 86 THR A CA 1
ATOM 585 C C . THR A 1 86 ? 10.552 4.178 -16.629 1.00 86.31 86 THR A C 1
ATOM 587 O O . THR A 1 86 ? 9.546 3.467 -16.679 1.00 86.31 86 THR A O 1
ATOM 590 N N . ALA A 1 87 ? 10.873 4.877 -15.537 1.00 84.94 87 ALA A N 1
ATOM 591 C CA . ALA A 1 87 ? 10.083 4.813 -14.307 1.00 84.94 87 ALA A CA 1
ATOM 592 C C . ALA A 1 87 ? 8.596 5.135 -14.546 1.00 84.94 87 ALA A C 1
ATOM 594 O O . ALA A 1 87 ? 7.732 4.478 -13.987 1.00 84.94 87 ALA A O 1
ATOM 595 N N . ALA A 1 88 ? 8.285 6.084 -15.437 1.00 87.62 88 ALA A N 1
ATOM 596 C CA . ALA A 1 88 ? 6.901 6.407 -15.786 1.00 87.62 88 ALA A CA 1
ATOM 597 C C . ALA A 1 88 ? 6.171 5.236 -16.466 1.00 87.62 88 ALA A C 1
ATOM 599 O O . ALA A 1 88 ? 5.011 4.977 -16.156 1.00 87.62 88 ALA A O 1
ATOM 600 N N . LYS A 1 89 ? 6.846 4.516 -17.374 1.00 88.81 89 LYS A N 1
ATOM 601 C CA . LYS A 1 89 ? 6.253 3.362 -18.060 1.00 88.81 89 LYS A CA 1
ATOM 602 C C . LYS A 1 89 ? 6.059 2.192 -17.096 1.00 88.81 89 LYS A C 1
ATOM 604 O O . LYS A 1 89 ? 5.005 1.579 -17.113 1.00 8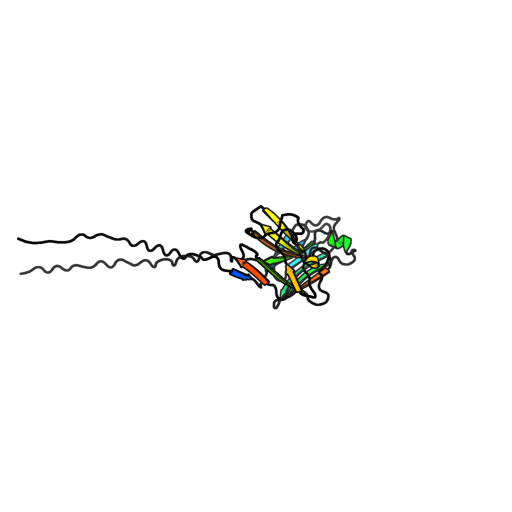8.81 89 LYS A O 1
ATOM 609 N N . CYS A 1 90 ? 7.045 1.934 -16.238 1.00 90.25 90 CYS A N 1
ATOM 610 C CA . CYS A 1 90 ? 6.951 0.896 -15.215 1.00 90.25 90 CYS A CA 1
ATOM 611 C C . CYS A 1 90 ? 5.843 1.211 -14.201 1.00 90.25 90 CYS A C 1
ATOM 613 O O . CYS A 1 90 ? 5.015 0.357 -13.921 1.00 90.25 90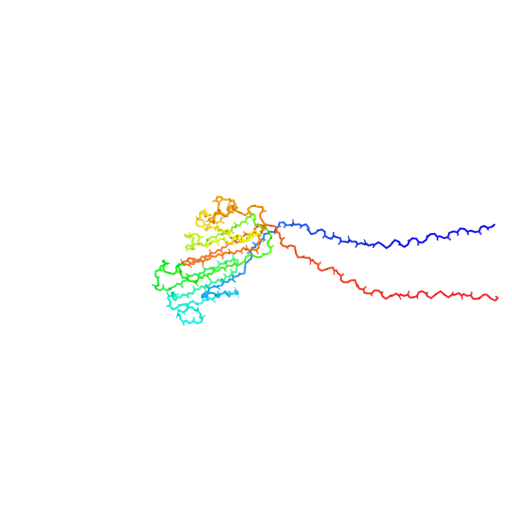 CYS A O 1
ATOM 615 N N . THR A 1 91 ? 5.742 2.449 -13.712 1.00 88.69 91 THR A N 1
ATOM 616 C CA . THR A 1 91 ? 4.664 2.865 -12.800 1.00 88.69 91 THR A CA 1
ATOM 617 C C . THR A 1 91 ? 3.276 2.611 -13.394 1.00 88.69 91 THR A C 1
ATOM 619 O O . THR A 1 91 ? 2.405 2.118 -12.684 1.00 88.69 91 THR A O 1
ATOM 622 N N . ALA A 1 92 ? 3.077 2.886 -14.685 1.00 89.50 92 ALA A N 1
ATOM 623 C CA . ALA A 1 92 ? 1.793 2.690 -15.362 1.00 89.50 92 ALA A CA 1
ATOM 624 C C . ALA A 1 92 ? 1.436 1.216 -15.646 1.00 89.50 92 ALA A C 1
ATOM 626 O O . ALA A 1 92 ? 0.310 0.942 -16.053 1.00 89.50 92 ALA A O 1
ATOM 627 N N . ASP A 1 93 ? 2.384 0.300 -15.467 1.00 90.19 93 ASP A N 1
ATOM 628 C CA . ASP A 1 93 ? 2.242 -1.120 -15.783 1.00 90.19 93 ASP A CA 1
ATOM 629 C C . ASP A 1 93 ? 1.371 -1.876 -14.764 1.00 90.19 93 ASP A C 1
ATOM 631 O O . ASP A 1 93 ? 1.340 -1.499 -13.582 1.00 90.19 93 ASP A O 1
ATOM 635 N N . ASP A 1 94 ? 0.711 -2.960 -15.196 1.00 89.62 94 ASP A N 1
ATOM 636 C CA . ASP A 1 94 ? -0.206 -3.795 -14.394 1.00 89.62 94 ASP A CA 1
ATOM 637 C C . ASP A 1 94 ? 0.542 -4.739 -13.431 1.00 89.62 94 ASP A C 1
ATOM 639 O O . ASP A 1 94 ? 0.390 -5.962 -13.413 1.00 89.62 94 ASP A O 1
ATOM 643 N N . LEU A 1 95 ? 1.378 -4.134 -12.592 1.00 94.25 95 LEU A N 1
ATOM 644 C CA . LEU A 1 95 ? 2.318 -4.795 -11.702 1.00 94.25 95 LEU A CA 1
ATOM 645 C C . LEU A 1 95 ? 2.317 -4.078 -10.348 1.00 94.25 95 LEU A C 1
ATOM 647 O O . LEU A 1 95 ? 2.392 -2.850 -10.287 1.00 94.25 95 LEU A O 1
ATOM 651 N N . ALA A 1 96 ? 2.240 -4.818 -9.243 1.00 97.50 96 ALA A N 1
ATOM 652 C CA . ALA A 1 96 ? 2.264 -4.237 -7.899 1.00 97.50 96 ALA A CA 1
ATOM 653 C C . ALA A 1 96 ? 2.710 -5.257 -6.851 1.00 97.50 96 ALA A C 1
ATOM 655 O O . ALA A 1 96 ? 2.520 -6.462 -7.005 1.00 97.50 96 ALA A O 1
ATOM 656 N N . SER A 1 97 ? 3.262 -4.779 -5.744 1.00 98.56 97 SER A N 1
ATOM 657 C CA . SER A 1 97 ? 3.502 -5.598 -4.555 1.00 98.56 97 SER A CA 1
ATOM 658 C C . SER A 1 97 ? 2.860 -4.971 -3.332 1.00 98.56 97 SER A C 1
ATOM 660 O O . SER A 1 97 ? 2.561 -3.776 -3.302 1.00 98.56 97 SER A O 1
ATOM 662 N N . GLY A 1 98 ? 2.632 -5.777 -2.304 1.00 98.62 98 GLY A N 1
ATOM 663 C CA . GLY A 1 98 ? 2.001 -5.271 -1.104 1.00 98.62 98 GLY A CA 1
ATOM 664 C C . GLY A 1 98 ? 1.937 -6.262 0.035 1.00 98.62 98 GLY A C 1
ATOM 665 O O . GLY A 1 98 ? 2.557 -7.327 0.017 1.00 98.62 98 GLY A O 1
ATOM 666 N N . ALA A 1 99 ? 1.190 -5.881 1.062 1.00 98.75 99 ALA A N 1
ATOM 667 C CA . ALA A 1 99 ? 0.873 -6.764 2.166 1.00 98.75 99 ALA A CA 1
ATOM 668 C C . ALA A 1 99 ? -0.483 -6.424 2.779 1.00 98.75 99 ALA A C 1
ATOM 670 O O . ALA A 1 99 ? -0.817 -5.256 2.966 1.00 98.75 99 ALA A O 1
ATOM 671 N N . THR A 1 100 ? -1.235 -7.456 3.148 1.00 98.56 100 THR A N 1
ATOM 672 C CA . THR A 1 100 ? -2.543 -7.319 3.792 1.00 98.56 100 THR A CA 1
ATOM 673 C C . THR A 1 100 ? -2.397 -7.320 5.309 1.00 98.56 100 THR A C 1
ATOM 675 O O . THR A 1 100 ? -1.748 -8.204 5.883 1.00 98.56 100 THR A O 1
ATOM 678 N N . VAL A 1 101 ? -3.061 -6.375 5.969 1.00 97.81 101 VAL A N 1
ATOM 679 C CA . VAL A 1 101 ? -3.243 -6.348 7.425 1.00 97.81 101 VAL A CA 1
ATOM 680 C C . VAL A 1 101 ? -4.577 -7.018 7.750 1.00 97.81 101 VAL A C 1
ATOM 682 O O . VAL A 1 101 ? -5.611 -6.687 7.172 1.00 97.81 101 VAL A O 1
ATOM 685 N N . LYS A 1 102 ? -4.573 -7.977 8.678 1.00 94.88 102 LYS A N 1
ATOM 686 C CA . LYS A 1 102 ? -5.775 -8.715 9.101 1.00 94.88 102 LYS A CA 1
ATOM 687 C C . LYS A 1 102 ? -6.032 -8.525 10.591 1.00 94.88 102 LYS A C 1
ATOM 689 O O . LYS A 1 102 ? -5.129 -8.174 11.341 1.00 94.88 102 LYS A O 1
ATOM 694 N N . GLY A 1 103 ? -7.257 -8.826 11.018 1.00 92.81 103 GLY A N 1
ATOM 695 C CA . GLY A 1 103 ? -7.613 -8.892 12.438 1.00 92.81 103 GLY A CA 1
ATOM 696 C C . GLY A 1 103 ? -8.167 -7.598 13.031 1.00 92.81 103 GLY A C 1
ATOM 697 O O . GLY A 1 103 ? -8.352 -7.545 14.242 1.00 92.81 103 GLY A O 1
ATOM 698 N N . LEU A 1 104 ? -8.482 -6.595 12.205 1.00 95.25 104 LEU A N 1
ATOM 699 C CA . LEU A 1 104 ? -9.110 -5.345 12.634 1.00 95.25 104 LEU A CA 1
ATOM 700 C C . LEU A 1 104 ? -10.458 -5.117 11.933 1.00 95.25 104 LEU A C 1
ATOM 702 O O . LEU A 1 104 ? -10.587 -5.393 10.743 1.00 95.25 104 LEU A O 1
ATOM 706 N N . THR A 1 105 ? -11.447 -4.601 12.666 1.00 95.44 105 THR A N 1
ATOM 707 C CA . THR A 1 105 ? -12.749 -4.137 12.140 1.00 95.44 105 THR A CA 1
ATOM 708 C C . THR A 1 105 ? -12.852 -2.617 12.075 1.00 95.44 105 THR A C 1
ATOM 710 O O . THR A 1 105 ? -13.757 -2.084 11.436 1.00 95.44 105 THR A O 1
ATOM 713 N N . THR A 1 106 ? -11.917 -1.900 12.695 1.00 96.06 106 THR A N 1
ATOM 714 C CA . THR A 1 106 ? -11.712 -0.457 12.525 1.00 96.06 106 THR A CA 1
ATOM 715 C C . THR A 1 106 ? -10.218 -0.184 12.418 1.00 96.06 106 THR A C 1
ATOM 717 O O . THR A 1 106 ? -9.408 -0.997 12.859 1.00 96.06 106 THR A O 1
ATOM 720 N N . LEU A 1 107 ? -9.839 0.962 11.861 1.00 97.38 107 LEU A N 1
ATOM 721 C CA . LEU A 1 107 ? -8.452 1.409 11.838 1.00 97.38 107 LEU A CA 1
ATOM 722 C C . LEU A 1 107 ? -8.391 2.846 12.352 1.00 97.38 107 LEU A C 1
ATOM 724 O O . LEU A 1 107 ? -8.944 3.756 11.740 1.00 97.38 107 LEU A O 1
ATOM 728 N N . THR A 1 108 ? -7.761 3.036 13.507 1.00 96.12 108 THR A N 1
ATOM 729 C CA . THR A 1 108 ? -7.694 4.327 14.206 1.00 96.12 108 THR A CA 1
ATOM 730 C C . THR A 1 108 ? -6.299 4.934 14.185 1.00 96.12 108 THR A C 1
ATOM 732 O O . THR A 1 108 ? -6.178 6.155 14.243 1.00 96.12 108 THR A O 1
ATOM 735 N N . ALA A 1 109 ? -5.256 4.114 14.048 1.00 97.12 109 ALA A N 1
ATOM 736 C CA . ALA A 1 109 ? -3.901 4.571 13.756 1.00 97.12 109 ALA A CA 1
ATOM 737 C C . ALA A 1 109 ? -3.167 3.547 12.883 1.00 97.12 109 ALA A C 1
ATOM 739 O O . ALA A 1 109 ? -3.331 2.342 13.071 1.00 97.12 109 ALA A O 1
ATOM 740 N N . ALA A 1 110 ? -2.341 4.021 11.954 1.00 98.25 110 ALA A N 1
ATOM 741 C CA . ALA A 1 110 ? -1.352 3.189 11.286 1.00 98.25 110 ALA A CA 1
ATOM 742 C C . ALA A 1 110 ? -0.044 3.956 11.121 1.00 98.25 110 ALA A C 1
ATOM 744 O O . ALA A 1 110 ? -0.061 5.166 10.870 1.00 98.25 110 ALA A O 1
ATOM 745 N N . SER A 1 111 ? 1.072 3.250 11.241 1.00 98.44 111 SER A N 1
ATOM 746 C CA . SER A 1 111 ? 2.390 3.820 11.012 1.00 98.44 111 SER A CA 1
ATOM 747 C C . SER A 1 111 ? 3.431 2.770 10.648 1.00 98.44 111 SER A C 1
ATOM 749 O O . SER A 1 111 ? 3.237 1.563 10.834 1.00 98.44 111 SER A O 1
ATOM 751 N N . TRP A 1 112 ? 4.543 3.263 10.114 1.00 98.50 112 TRP A N 1
ATOM 752 C CA . TRP A 1 112 ? 5.769 2.509 9.891 1.00 98.50 112 TRP A CA 1
ATOM 753 C C . TRP A 1 112 ? 6.966 3.447 9.780 1.00 98.50 112 TRP A C 1
ATOM 755 O O . TRP A 1 112 ? 6.822 4.643 9.524 1.00 98.50 112 TRP A O 1
ATOM 765 N N . ASP A 1 113 ? 8.156 2.878 9.907 1.00 98.56 113 ASP A N 1
ATOM 766 C CA . ASP A 1 113 ? 9.413 3.551 9.613 1.00 98.56 113 ASP A CA 1
ATOM 767 C C . ASP A 1 113 ? 9.979 3.069 8.281 1.00 98.56 113 ASP A C 1
ATOM 769 O O . ASP A 1 113 ? 9.816 1.913 7.893 1.00 98.56 113 ASP A O 1
ATOM 773 N N . LEU A 1 114 ? 10.669 3.961 7.584 1.00 98.56 114 LEU A N 1
ATOM 774 C CA . LEU A 1 114 ? 11.343 3.690 6.325 1.00 98.56 114 LEU A CA 1
ATOM 775 C C . LEU A 1 114 ? 12.842 3.496 6.558 1.00 98.56 114 LEU A C 1
ATOM 777 O O . LEU A 1 114 ? 13.485 4.299 7.242 1.00 98.56 114 LEU A O 1
ATOM 781 N N . ALA A 1 115 ? 13.422 2.480 5.920 1.00 98.00 115 ALA A N 1
ATOM 782 C CA . ALA A 1 115 ? 14.875 2.369 5.835 1.00 98.00 115 ALA A CA 1
ATOM 783 C C . ALA A 1 115 ? 15.472 3.508 4.973 1.00 98.00 115 ALA A C 1
ATOM 785 O O . ALA A 1 115 ? 14.768 4.100 4.143 1.00 98.00 115 ALA A O 1
ATOM 786 N N . PRO A 1 116 ? 16.776 3.816 5.108 1.00 95.25 116 PRO A N 1
ATOM 787 C CA . PRO A 1 116 ? 17.460 4.724 4.190 1.00 95.25 116 PRO A CA 1
ATOM 788 C C . PRO A 1 116 ? 17.273 4.297 2.725 1.00 95.25 116 PRO A C 1
ATOM 790 O O . PRO A 1 116 ? 17.302 3.110 2.419 1.00 95.25 116 PRO A O 1
ATOM 793 N N . ALA A 1 117 ? 17.078 5.271 1.830 1.00 92.19 117 ALA A N 1
ATOM 794 C CA . ALA A 1 117 ? 16.809 5.073 0.397 1.00 92.19 117 ALA A CA 1
ATOM 795 C C . ALA A 1 117 ? 15.519 4.298 0.038 1.00 92.19 117 ALA A C 1
ATOM 797 O O . ALA A 1 117 ? 15.269 4.053 -1.140 1.00 92.19 117 ALA A O 1
ATOM 798 N N . SER A 1 118 ? 14.674 3.967 1.019 1.00 97.25 118 SER A N 1
ATOM 799 C CA . SER A 1 118 ? 13.352 3.380 0.785 1.00 97.25 118 SER A CA 1
ATOM 800 C C . SER A 1 118 ? 12.457 4.318 -0.035 1.00 97.25 118 SER A C 1
ATOM 802 O O . SER A 1 118 ? 12.399 5.528 0.226 1.00 97.25 118 SER A O 1
ATOM 804 N N . TYR A 1 119 ? 11.746 3.757 -1.015 1.00 96.88 119 TYR A N 1
ATOM 805 C CA . TYR A 1 119 ? 10.791 4.489 -1.836 1.00 96.88 119 TYR A CA 1
ATOM 806 C C . TYR A 1 119 ? 9.643 5.039 -0.980 1.00 96.88 119 TYR A C 1
ATOM 808 O O . TYR A 1 119 ? 9.060 4.341 -0.152 1.00 96.88 119 TYR A O 1
ATOM 816 N N . CYS A 1 120 ? 9.323 6.314 -1.194 1.00 96.94 120 CYS A N 1
ATOM 817 C CA . CYS A 1 120 ? 8.178 6.998 -0.602 1.00 96.94 120 CYS A CA 1
ATOM 818 C C . CYS A 1 120 ? 7.845 8.238 -1.446 1.00 96.94 120 CYS A C 1
ATOM 820 O O . CYS A 1 120 ? 8.227 9.360 -1.104 1.00 96.94 120 CYS A O 1
ATOM 822 N N . GLY A 1 121 ? 7.216 8.025 -2.598 1.00 90.94 121 GLY A N 1
ATOM 823 C CA . GLY A 1 121 ? 6.927 9.040 -3.618 1.00 90.94 121 GLY A CA 1
ATOM 824 C C . GLY A 1 121 ? 5.579 8.774 -4.285 1.00 90.94 121 GLY A C 1
ATOM 825 O O . GLY A 1 121 ? 5.014 7.712 -4.074 1.00 90.94 121 GLY A O 1
ATOM 826 N N . ALA A 1 122 ? 5.016 9.750 -5.008 1.00 86.19 122 ALA A N 1
ATOM 827 C CA . ALA A 1 122 ? 3.757 9.637 -5.779 1.00 86.19 122 ALA A CA 1
ATOM 828 C C . ALA A 1 122 ? 2.536 8.999 -5.057 1.00 86.19 122 ALA A C 1
ATOM 830 O O . ALA A 1 122 ? 1.534 8.671 -5.677 1.00 86.19 122 ALA A O 1
ATOM 831 N N . GLY A 1 123 ? 2.592 8.861 -3.729 1.00 88.56 123 GLY A N 1
ATOM 832 C CA . GLY A 1 123 ? 1.600 8.158 -2.920 1.00 88.56 123 GLY A CA 1
ATOM 833 C C . GLY A 1 123 ? 2.049 6.775 -2.434 1.00 88.56 123 GLY A C 1
ATOM 834 O O . GLY A 1 123 ? 1.607 6.377 -1.364 1.00 88.56 123 GLY A O 1
ATOM 835 N N . ALA A 1 124 ? 2.967 6.077 -3.101 1.00 95.81 124 ALA A N 1
ATOM 836 C CA . ALA A 1 124 ? 3.411 4.743 -2.695 1.00 95.81 124 ALA A CA 1
ATOM 837 C C . ALA A 1 124 ? 4.607 4.751 -1.701 1.00 95.81 124 ALA A C 1
ATOM 839 O O . ALA A 1 124 ? 5.406 5.691 -1.715 1.00 95.81 124 ALA A O 1
ATOM 840 N N . PRO A 1 125 ? 4.747 3.726 -0.834 1.00 97.69 125 PRO A N 1
ATOM 841 C CA . PRO A 1 125 ? 3.736 2.709 -0.572 1.00 97.69 125 PRO A CA 1
ATOM 842 C C . PRO A 1 125 ? 2.503 3.346 0.082 1.00 97.69 125 PRO A C 1
ATOM 844 O O . PRO A 1 125 ? 2.615 4.100 1.047 1.00 97.69 125 PRO A O 1
ATOM 847 N N . ARG A 1 126 ? 1.317 3.085 -0.457 1.00 96.94 126 ARG A N 1
ATOM 848 C CA . ARG A 1 126 ? 0.069 3.656 0.061 1.00 96.94 126 ARG A CA 1
ATOM 849 C C . ARG A 1 126 ? -0.638 2.657 0.947 1.00 96.94 126 ARG A C 1
ATOM 851 O O . ARG A 1 126 ? -0.511 1.451 0.755 1.00 96.94 126 ARG A O 1
ATOM 858 N N . LEU A 1 127 ? -1.423 3.174 1.879 1.00 97.94 127 LEU A N 1
ATOM 859 C CA . LEU A 1 127 ? -2.433 2.391 2.559 1.00 97.94 127 LEU A CA 1
ATOM 860 C C . LEU A 1 127 ? -3.748 2.488 1.786 1.00 97.94 127 LEU A C 1
ATOM 862 O O . LEU A 1 127 ? -4.327 3.571 1.672 1.00 97.94 127 LEU A O 1
ATOM 866 N N . ASN A 1 128 ? -4.211 1.350 1.288 1.00 98.19 128 ASN A N 1
ATOM 867 C CA . ASN A 1 128 ? -5.543 1.177 0.738 1.00 98.19 128 ASN A CA 1
ATOM 868 C C . ASN A 1 128 ? -6.439 0.607 1.834 1.00 98.19 128 ASN A C 1
ATOM 870 O O . ASN A 1 128 ? -6.177 -0.479 2.350 1.00 98.19 128 ASN A O 1
ATOM 874 N N . VAL A 1 129 ? -7.501 1.326 2.184 1.00 98.31 129 VAL A N 1
ATOM 875 C CA . VAL A 1 129 ? -8.484 0.857 3.167 1.00 98.31 129 VAL A CA 1
ATOM 876 C C . VAL A 1 129 ? -9.841 0.791 2.500 1.00 98.31 129 VAL A C 1
ATOM 878 O O . VAL A 1 129 ? -10.359 1.816 2.063 1.00 98.31 129 VAL A O 1
ATOM 881 N N . VAL A 1 130 ? -10.425 -0.401 2.427 1.00 98.25 130 VAL A N 1
ATOM 882 C CA . VAL A 1 130 ? -11.811 -0.558 1.978 1.00 98.25 130 VAL A CA 1
ATOM 883 C C . VAL A 1 130 ? -12.712 -0.534 3.200 1.00 98.25 130 VAL A C 1
ATOM 885 O O . VAL A 1 130 ? -12.449 -1.232 4.183 1.00 98.25 130 VAL A O 1
ATOM 888 N N . THR A 1 131 ? -13.758 0.284 3.157 1.00 97.94 131 THR A N 1
ATOM 889 C CA . THR A 1 131 ? -14.746 0.383 4.234 1.00 97.94 131 THR A CA 1
ATOM 890 C C . THR A 1 131 ? -16.067 -0.285 3.877 1.00 97.94 131 THR A C 1
ATOM 892 O O . THR A 1 131 ? -16.337 -0.618 2.726 1.00 97.94 131 THR A O 1
ATOM 895 N N . SER A 1 132 ? -16.917 -0.498 4.883 1.00 96.50 132 SER A N 1
ATOM 896 C CA . SER A 1 132 ? -18.223 -1.164 4.746 1.00 96.50 132 SER A CA 1
ATOM 897 C C . SER A 1 132 ? -19.193 -0.495 3.765 1.00 96.50 132 SER A C 1
ATOM 899 O O . SER A 1 132 ? -20.170 -1.116 3.362 1.00 96.50 132 SER A O 1
ATOM 901 N N . ASP A 1 133 ? -18.948 0.761 3.392 1.00 93.19 133 ASP A N 1
ATOM 902 C CA . ASP A 1 133 ? -19.676 1.486 2.344 1.00 93.19 133 ASP A CA 1
ATOM 903 C C . ASP A 1 133 ? -19.205 1.124 0.918 1.00 93.19 133 ASP A C 1
ATOM 905 O O . ASP A 1 133 ? -19.688 1.702 -0.055 1.00 93.19 133 ASP A O 1
ATOM 909 N N . GLY A 1 134 ? -18.272 0.175 0.788 1.00 95.25 134 GLY A N 1
ATOM 910 C CA . GLY A 1 134 ? -17.720 -0.301 -0.480 1.00 95.25 134 GLY A CA 1
ATOM 911 C C . GLY A 1 134 ? -16.689 0.640 -1.101 1.00 95.25 134 GLY A C 1
ATOM 912 O O . GLY A 1 134 ? -16.264 0.405 -2.231 1.00 95.25 134 GLY A O 1
ATOM 913 N N . LYS A 1 135 ? -16.294 1.710 -0.401 1.00 97.19 135 LYS A N 1
ATOM 914 C CA . LYS A 1 135 ? -15.338 2.695 -0.911 1.00 97.19 135 LYS A CA 1
ATOM 915 C C . LYS A 1 135 ? -13.914 2.344 -0.509 1.00 97.19 135 LYS A C 1
ATOM 917 O O . LYS A 1 135 ? -13.666 1.894 0.608 1.00 97.19 135 LYS A O 1
ATOM 922 N N . THR A 1 136 ? -12.981 2.617 -1.417 1.00 97.19 136 THR A N 1
ATOM 923 C CA . THR A 1 136 ? -11.545 2.530 -1.148 1.00 97.19 136 THR A CA 1
ATOM 924 C C . THR A 1 136 ? -11.000 3.908 -0.805 1.00 97.19 136 THR A C 1
ATOM 926 O O . THR A 1 136 ? -11.193 4.867 -1.550 1.00 97.19 136 THR A O 1
ATOM 929 N N . HIS A 1 137 ? -10.294 3.986 0.312 1.00 97.50 137 HIS A N 1
ATOM 930 C CA . HIS A 1 137 ? -9.609 5.167 0.809 1.00 97.50 137 HIS A CA 1
ATOM 931 C C . HIS A 1 137 ? -8.102 5.029 0.599 1.00 97.50 137 HIS A C 1
ATOM 933 O O . HIS A 1 137 ? -7.556 3.940 0.799 1.00 97.50 137 HIS A O 1
ATOM 939 N N . PHE A 1 138 ? -7.438 6.121 0.213 1.00 96.12 138 PHE A N 1
ATOM 940 C CA . PHE A 1 138 ? -6.011 6.118 -0.119 1.00 96.12 138 PHE A CA 1
ATOM 941 C C . PHE A 1 138 ? -5.237 7.058 0.792 1.00 96.12 138 PHE A C 1
ATOM 943 O O . PHE A 1 138 ? -5.466 8.266 0.787 1.00 96.12 138 PHE A O 1
ATOM 950 N N . PHE A 1 139 ? -4.261 6.512 1.512 1.00 97.25 139 PHE A N 1
ATOM 951 C CA . PHE A 1 139 ? -3.370 7.298 2.357 1.00 97.25 139 PHE A CA 1
ATOM 952 C C . PHE A 1 139 ? -1.929 7.092 1.902 1.00 97.25 139 PHE A C 1
ATOM 954 O O . PHE A 1 139 ? -1.338 6.031 2.100 1.00 97.25 139 PHE A O 1
ATOM 961 N N . GLY A 1 140 ? -1.378 8.097 1.222 1.00 96.00 140 GLY A N 1
ATOM 962 C CA . GLY A 1 140 ? -0.090 7.967 0.549 1.00 96.00 140 GLY A CA 1
ATOM 963 C C . GLY A 1 140 ? 1.113 8.245 1.451 1.00 96.00 140 GLY A C 1
ATOM 964 O O . GLY A 1 140 ? 1.063 9.153 2.284 1.00 96.00 140 GLY A O 1
ATOM 965 N N . CYS A 1 141 ? 2.215 7.517 1.248 1.00 96.81 141 CYS A N 1
ATOM 966 C CA . CYS A 1 141 ? 3.439 7.656 2.046 1.00 96.81 141 CYS A CA 1
ATOM 967 C C . CYS A 1 141 ? 3.973 9.095 2.059 1.00 96.81 141 CYS A C 1
ATOM 969 O O . CYS A 1 141 ? 4.170 9.675 3.125 1.00 96.81 141 CYS A O 1
ATOM 971 N N . ALA A 1 142 ? 4.158 9.699 0.879 1.00 95.25 142 ALA A N 1
ATOM 972 C CA . ALA A 1 142 ? 4.801 11.010 0.746 1.00 95.25 142 ALA A CA 1
ATOM 973 C C . ALA A 1 142 ? 4.073 12.129 1.515 1.00 95.25 142 ALA A C 1
ATOM 975 O O . ALA A 1 142 ? 4.722 12.999 2.087 1.00 95.25 142 ALA A O 1
ATOM 976 N N . ALA A 1 143 ? 2.739 12.081 1.575 1.00 94.31 143 ALA A N 1
ATOM 977 C CA . ALA A 1 143 ? 1.924 13.071 2.282 1.00 94.31 143 ALA A CA 1
ATOM 978 C C . ALA A 1 143 ? 1.926 12.890 3.812 1.00 94.31 143 ALA A C 1
ATOM 980 O O . ALA A 1 143 ? 1.584 13.816 4.544 1.00 94.31 143 ALA A O 1
ATOM 981 N N . ASN A 1 144 ? 2.303 11.704 4.296 1.00 95.44 144 ASN A N 1
ATOM 982 C CA . ASN A 1 144 ? 2.212 11.306 5.704 1.00 95.44 144 ASN A CA 1
ATOM 983 C C . ASN A 1 144 ? 3.591 11.068 6.345 1.00 95.44 144 ASN A C 1
ATOM 985 O O . ASN A 1 144 ? 3.687 10.597 7.479 1.00 95.44 144 ASN A O 1
ATOM 989 N N . LYS A 1 145 ? 4.669 11.381 5.618 1.00 96.06 145 LYS A N 1
ATOM 990 C CA . LYS A 1 145 ? 6.053 11.177 6.045 1.00 96.06 145 LYS A CA 1
ATOM 991 C C . LYS A 1 145 ? 6.599 12.395 6.793 1.00 96.06 145 LYS A C 1
ATOM 993 O O . LYS A 1 145 ? 6.519 13.522 6.314 1.00 96.06 145 LYS A O 1
ATOM 998 N N . SER A 1 146 ? 7.254 12.144 7.922 1.00 96.94 146 SER A N 1
ATOM 999 C CA . SER A 1 146 ? 8.067 13.102 8.671 1.00 96.94 146 SER A CA 1
ATOM 1000 C C . SER A 1 146 ? 9.411 12.461 9.014 1.00 96.94 146 SER A C 1
ATOM 1002 O O . SER A 1 146 ? 9.486 11.536 9.822 1.00 96.94 146 SER A O 1
ATOM 1004 N N . GLY A 1 147 ? 10.492 12.930 8.386 1.00 95.88 147 GLY A N 1
ATOM 1005 C CA . GLY A 1 147 ? 11.787 12.253 8.479 1.00 95.88 147 GLY A CA 1
ATOM 1006 C C . GLY A 1 147 ? 11.711 10.863 7.848 1.00 95.88 147 GLY A C 1
ATOM 1007 O O . GLY A 1 147 ? 11.359 10.745 6.679 1.00 95.88 147 GLY A O 1
ATOM 1008 N N . ASN A 1 148 ? 12.033 9.812 8.598 1.00 97.25 148 ASN A N 1
ATOM 1009 C CA . ASN A 1 148 ? 11.872 8.417 8.174 1.00 97.25 148 ASN A CA 1
ATOM 1010 C C . ASN A 1 148 ? 10.567 7.769 8.670 1.00 97.25 148 ASN A C 1
ATOM 1012 O O . ASN A 1 148 ? 10.285 6.644 8.275 1.00 97.25 148 ASN A O 1
ATOM 1016 N N . HIS A 1 149 ? 9.781 8.457 9.498 1.00 98.19 149 HIS A N 1
ATOM 1017 C CA . HIS A 1 149 ? 8.536 7.937 10.053 1.00 98.19 149 HIS A CA 1
ATOM 1018 C C . HIS A 1 149 ? 7.342 8.306 9.170 1.00 98.19 149 HIS A C 1
ATOM 1020 O O . HIS A 1 149 ? 7.256 9.435 8.681 1.00 98.19 149 HIS A O 1
ATOM 1026 N N . VAL A 1 150 ? 6.401 7.383 8.991 1.00 98.19 150 VAL A N 1
ATOM 1027 C CA . VAL A 1 150 ? 5.138 7.599 8.277 1.00 98.19 150 VAL A CA 1
ATOM 1028 C C . VAL A 1 15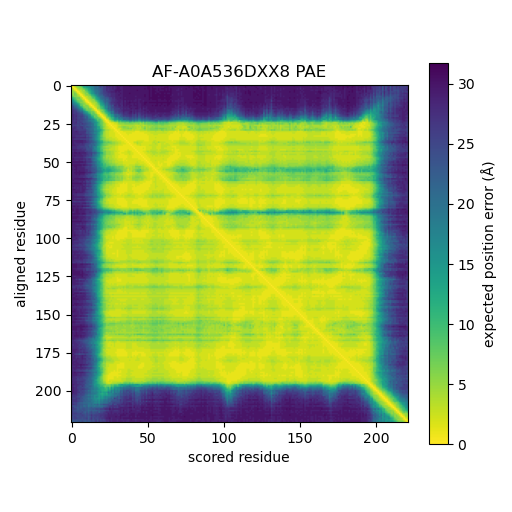0 ? 3.991 7.320 9.235 1.00 98.19 150 VAL A C 1
ATOM 1030 O O . VAL A 1 150 ? 3.926 6.240 9.817 1.00 98.19 150 VAL A O 1
ATOM 1033 N N . SER A 1 151 ? 3.083 8.281 9.391 1.00 97.81 151 SER A N 1
ATOM 1034 C CA . SER A 1 151 ? 1.910 8.152 10.260 1.00 97.81 151 SER A CA 1
ATOM 1035 C C . SER A 1 151 ? 0.693 8.777 9.600 1.00 97.81 151 SER A C 1
ATOM 1037 O O . SER A 1 151 ? 0.745 9.919 9.141 1.00 97.81 151 SER A O 1
ATOM 1039 N N . PHE A 1 152 ? -0.396 8.016 9.529 1.00 96.50 152 PHE A N 1
ATOM 1040 C CA . PHE A 1 152 ? -1.542 8.371 8.701 1.00 96.50 152 PHE A CA 1
ATOM 1041 C C . PHE A 1 152 ? -2.602 9.161 9.451 1.00 96.50 152 PHE A C 1
ATOM 1043 O O . PHE A 1 152 ? -3.038 8.786 10.541 1.00 96.50 152 PHE A O 1
ATOM 1050 N N . LYS A 1 153 ? -3.080 10.227 8.806 1.00 92.69 153 LYS A N 1
ATOM 1051 C CA . LYS A 1 153 ? -4.305 10.922 9.205 1.00 92.69 153 LYS A CA 1
ATOM 1052 C C . LYS A 1 153 ? -5.487 10.316 8.463 1.00 92.69 153 LYS A C 1
ATOM 1054 O O . LYS A 1 153 ? -5.556 10.376 7.243 1.00 92.69 153 LYS A O 1
ATOM 1059 N N . PHE A 1 154 ? -6.424 9.751 9.212 1.00 96.12 154 PHE A N 1
ATOM 1060 C CA . PHE A 1 154 ? -7.588 9.046 8.668 1.00 96.12 154 PHE A CA 1
ATOM 1061 C C . PHE A 1 154 ? -8.834 9.914 8.476 1.00 96.12 154 PHE A C 1
ATOM 1063 O O . PHE A 1 154 ? -9.923 9.394 8.220 1.00 96.12 154 PHE A O 1
ATOM 1070 N N . ASP A 1 155 ? -8.681 11.227 8.614 1.00 93.31 155 ASP A N 1
ATOM 1071 C CA . ASP A 1 155 ? -9.730 12.205 8.357 1.00 93.31 155 ASP A CA 1
ATOM 1072 C C . ASP A 1 155 ? -9.931 12.457 6.850 1.00 93.31 155 ASP A C 1
ATOM 1074 O O . ASP A 1 155 ? -9.237 11.906 5.993 1.00 93.31 155 ASP A O 1
ATOM 1078 N N . ALA A 1 156 ? -10.915 13.295 6.523 1.00 89.69 156 ALA A N 1
ATOM 1079 C CA . ALA A 1 156 ? -11.232 13.646 5.144 1.00 89.69 156 ALA A CA 1
ATOM 1080 C C . ALA A 1 156 ? -10.095 14.377 4.414 1.00 89.69 156 ALA A C 1
ATOM 1082 O O . ALA A 1 156 ? -10.007 14.274 3.196 1.00 89.69 156 ALA A O 1
ATOM 1083 N N . ALA A 1 157 ? -9.243 15.116 5.130 1.00 88.38 157 ALA A N 1
ATOM 1084 C CA . ALA A 1 157 ? -8.138 15.857 4.526 1.00 88.38 157 ALA A CA 1
ATOM 1085 C C . ALA A 1 157 ? -6.940 14.947 4.213 1.00 88.38 157 ALA A C 1
ATOM 1087 O O . ALA A 1 157 ? -6.193 15.219 3.275 1.00 88.38 157 ALA A O 1
ATOM 1088 N N . GLY A 1 158 ? -6.753 13.878 4.990 1.00 85.38 158 GLY A N 1
ATOM 1089 C CA . GLY A 1 158 ? -5.726 12.865 4.756 1.00 85.38 158 GLY A CA 1
ATOM 1090 C C . GLY A 1 158 ? -6.078 11.854 3.662 1.00 85.38 158 GLY A C 1
ATOM 1091 O O . GLY A 1 158 ? -5.185 11.180 3.149 1.00 85.38 158 GLY A O 1
ATOM 1092 N N . ASP A 1 159 ? -7.354 11.749 3.293 1.00 92.00 159 ASP A N 1
ATOM 1093 C CA . ASP A 1 159 ? -7.841 10.803 2.293 1.00 92.00 159 ASP A CA 1
ATOM 1094 C C . ASP A 1 159 ? -7.651 11.312 0.857 1.00 92.00 159 ASP A C 1
ATOM 1096 O O . ASP A 1 159 ? -8.450 12.088 0.326 1.00 92.00 159 ASP A O 1
ATOM 1100 N N . GLY A 1 160 ? -6.627 10.788 0.187 1.00 91.00 160 GLY A N 1
ATOM 1101 C CA . GLY A 1 160 ? -6.313 11.101 -1.206 1.00 91.00 160 GLY A CA 1
ATOM 1102 C C . GLY A 1 160 ? -7.351 10.607 -2.220 1.00 91.00 160 GLY A C 1
ATOM 1103 O O . GLY A 1 160 ? -7.265 10.977 -3.388 1.00 91.00 160 GLY A O 1
ATOM 1104 N N . SER A 1 161 ? -8.331 9.794 -1.808 1.00 92.19 161 SER A N 1
ATOM 1105 C CA . SER A 1 161 ? -9.423 9.336 -2.681 1.00 92.19 161 SER A CA 1
ATOM 1106 C C . SER A 1 161 ? -10.622 10.292 -2.723 1.00 92.19 161 SER A C 1
ATOM 1108 O O . SER A 1 161 ? -11.510 10.123 -3.557 1.00 92.19 161 SER A O 1
ATOM 1110 N N . GLY A 1 162 ? -10.679 11.284 -1.825 1.00 91.94 162 GLY A N 1
ATOM 1111 C CA . GLY A 1 162 ? -11.818 12.202 -1.717 1.00 91.94 162 GLY A CA 1
ATOM 1112 C C . GLY A 1 162 ? -13.093 11.566 -1.144 1.00 91.94 162 GLY A C 1
ATOM 1113 O O . GLY A 1 162 ? -14.172 12.145 -1.257 1.00 91.94 162 GLY A O 1
ATOM 1114 N N . ASN A 1 163 ? -12.996 10.394 -0.506 1.00 94.19 163 ASN A N 1
ATOM 1115 C CA . ASN A 1 163 ? -14.137 9.658 0.051 1.00 94.19 163 ASN A CA 1
ATOM 1116 C C . ASN A 1 163 ? -14.489 10.039 1.503 1.00 94.19 163 ASN A C 1
ATOM 1118 O O . ASN A 1 163 ? -15.378 9.425 2.105 1.00 94.19 163 ASN A O 1
ATOM 1122 N N . GLY A 1 164 ? -13.831 11.064 2.054 1.00 93.25 164 GLY A N 1
ATOM 1123 C CA . GLY A 1 164 ? -14.143 11.653 3.359 1.00 93.25 164 GLY A CA 1
ATOM 1124 C C . GLY A 1 164 ? -13.441 10.999 4.553 1.00 93.25 164 GLY A C 1
ATOM 1125 O O . GLY A 1 164 ? -13.831 11.266 5.689 1.00 93.25 164 GLY A O 1
ATOM 1126 N N . GLY A 1 165 ? -12.416 10.173 4.323 1.00 94.00 165 GLY A N 1
ATOM 1127 C CA . GLY A 1 165 ? -11.686 9.477 5.386 1.00 94.00 165 GLY A CA 1
ATOM 1128 C C . GLY A 1 165 ? -12.428 8.266 5.959 1.00 94.00 165 GLY A C 1
ATOM 1129 O O . GLY A 1 165 ? -13.521 7.905 5.513 1.00 94.00 165 GLY A O 1
ATOM 1130 N N . ILE A 1 166 ? -11.816 7.622 6.956 1.00 96.62 166 ILE A N 1
ATOM 1131 C CA . ILE A 1 166 ? -12.287 6.347 7.530 1.00 96.62 166 ILE A CA 1
ATOM 1132 C C . ILE A 1 166 ? -12.673 6.428 9.012 1.00 96.62 166 ILE A C 1
ATOM 1134 O O . ILE A 1 166 ? -13.083 5.423 9.592 1.00 96.62 166 ILE A O 1
ATOM 1138 N N . VAL A 1 167 ? -12.562 7.602 9.646 1.00 94.44 167 VAL A N 1
ATOM 1139 C CA . VAL A 1 167 ? -12.934 7.775 11.061 1.00 94.44 167 VAL A CA 1
ATOM 1140 C C . VAL A 1 167 ? -14.390 7.356 11.284 1.00 94.44 167 VAL A C 1
ATOM 1142 O O . VAL A 1 167 ? -15.304 7.855 10.633 1.00 94.44 167 VAL A O 1
ATOM 1145 N N . GLY A 1 168 ? -14.601 6.429 12.222 1.00 91.06 168 GLY A N 1
ATOM 1146 C CA . GLY A 1 168 ? -15.927 5.906 12.568 1.00 91.06 168 GLY A CA 1
ATOM 1147 C C . GLY A 1 168 ? -16.491 4.868 11.591 1.00 91.06 168 GLY A C 1
ATOM 1148 O O . GLY A 1 168 ? -17.603 4.391 11.812 1.00 91.06 168 GLY A O 1
ATOM 1149 N N . LYS A 1 169 ? -15.752 4.489 10.541 1.00 95.38 169 LYS A N 1
ATOM 1150 C CA . LYS A 1 169 ? -16.168 3.450 9.594 1.00 95.38 169 LYS A CA 1
ATOM 1151 C C . LYS A 1 169 ? -15.651 2.071 10.003 1.00 95.38 169 LYS A C 1
ATOM 1153 O O . LYS A 1 169 ? -14.572 1.930 10.579 1.00 95.38 169 LYS A O 1
ATOM 1158 N N . THR A 1 170 ? -16.410 1.041 9.642 1.00 96.69 170 THR A N 1
ATOM 1159 C CA . THR A 1 170 ? -15.924 -0.341 9.666 1.00 96.69 170 THR A CA 1
ATOM 1160 C C . THR A 1 170 ? -15.028 -0.575 8.456 1.00 96.69 170 THR A C 1
ATOM 1162 O O . THR A 1 170 ? -15.396 -0.212 7.337 1.00 96.69 170 THR A O 1
ATOM 1165 N N . VAL A 1 171 ? -13.869 -1.192 8.676 1.00 96.88 171 VAL A N 1
ATOM 1166 C CA . VAL A 1 171 ? -12.935 -1.580 7.611 1.00 96.88 171 VAL A CA 1
ATOM 1167 C C . VAL A 1 171 ? -13.174 -3.035 7.218 1.00 96.88 171 VAL A C 1
ATOM 1169 O O . VAL A 1 171 ? -13.409 -3.890 8.072 1.00 96.88 171 VAL A O 1
ATOM 1172 N N . THR A 1 172 ? -13.129 -3.313 5.921 1.00 96.81 172 THR A N 1
ATOM 1173 C CA . THR A 1 172 ? -13.271 -4.659 5.350 1.00 96.81 172 THR A CA 1
ATOM 1174 C C . THR A 1 172 ? -11.940 -5.201 4.846 1.00 96.81 172 THR A C 1
ATOM 1176 O O . THR A 1 172 ? -11.713 -6.407 4.908 1.00 96.81 172 THR A O 1
ATOM 1179 N N . SER A 1 173 ? -11.044 -4.328 4.380 1.00 97.19 173 SER A N 1
ATOM 1180 C CA . SER A 1 173 ? -9.661 -4.685 4.068 1.00 97.19 173 SER A CA 1
ATOM 1181 C C . SER A 1 173 ? -8.717 -3.511 4.303 1.00 97.19 173 SER A C 1
ATOM 1183 O O . SER A 1 173 ? -9.115 -2.345 4.248 1.00 97.19 173 SER A O 1
ATOM 1185 N N . ILE A 1 174 ? -7.463 -3.846 4.593 1.00 98.44 174 ILE A N 1
ATOM 1186 C CA . ILE A 1 174 ? -6.363 -2.908 4.779 1.00 98.44 174 ILE A CA 1
ATOM 1187 C C . ILE A 1 174 ? -5.160 -3.506 4.050 1.00 98.44 174 ILE A C 1
ATOM 1189 O O . ILE A 1 174 ? -4.695 -4.590 4.412 1.00 98.44 174 ILE A O 1
ATOM 1193 N N . ASP A 1 175 ? -4.639 -2.792 3.062 1.00 98.50 175 ASP A N 1
ATOM 1194 C CA . ASP A 1 175 ? -3.518 -3.240 2.244 1.00 98.50 175 ASP A CA 1
ATOM 1195 C C . ASP A 1 175 ? -2.464 -2.140 2.121 1.00 98.50 175 ASP A C 1
ATOM 1197 O O . ASP A 1 175 ? -2.776 -0.988 1.824 1.00 98.50 175 ASP A O 1
ATOM 1201 N N . ILE A 1 176 ? -1.202 -2.501 2.334 1.00 98.62 176 ILE A N 1
ATOM 1202 C CA . ILE A 1 176 ? -0.048 -1.685 1.952 1.00 98.62 176 ILE A CA 1
ATOM 1203 C C . ILE A 1 176 ? 0.244 -2.000 0.485 1.00 98.62 176 ILE A C 1
ATOM 1205 O O . ILE A 1 176 ? 0.361 -3.176 0.145 1.00 98.62 176 ILE A O 1
ATOM 1209 N N . VAL A 1 177 ? 0.375 -0.988 -0.371 1.00 98.44 177 VAL A N 1
ATOM 1210 C CA . VAL A 1 177 ? 0.539 -1.161 -1.823 1.00 98.44 177 VAL A CA 1
ATOM 1211 C C . VAL A 1 177 ? 1.715 -0.342 -2.342 1.00 98.44 177 VAL A C 1
ATOM 1213 O O . VAL A 1 177 ? 1.719 0.879 -2.208 1.00 98.44 177 VAL A O 1
ATOM 1216 N N . GLN A 1 178 ? 2.673 -1.012 -2.978 1.00 98.06 178 GLN A N 1
ATOM 1217 C CA . GLN A 1 178 ? 3.729 -0.432 -3.804 1.00 98.06 178 GLN A CA 1
ATOM 1218 C C . GLN A 1 178 ? 3.399 -0.698 -5.280 1.00 98.06 178 GLN A C 1
ATOM 1220 O O . GLN A 1 178 ? 3.721 -1.753 -5.828 1.00 98.06 178 GLN A O 1
ATOM 1225 N N . ASP A 1 179 ? 2.734 0.258 -5.920 1.00 95.12 179 ASP A N 1
ATOM 1226 C CA . ASP A 1 179 ? 2.406 0.244 -7.354 1.00 95.12 179 ASP A CA 1
ATOM 1227 C C . ASP A 1 179 ? 3.278 1.203 -8.180 1.00 95.12 179 ASP A C 1
ATOM 1229 O O . ASP A 1 179 ? 3.179 1.249 -9.404 1.00 95.12 179 ASP A O 1
ATOM 1233 N N . GLU A 1 180 ? 4.180 1.921 -7.515 1.00 95.44 180 GLU A N 1
ATOM 1234 C CA . GLU A 1 180 ? 5.176 2.784 -8.139 1.00 95.44 180 GLU A CA 1
ATOM 1235 C C . GLU A 1 180 ? 6.505 2.062 -8.341 1.00 95.44 180 GLU A C 1
ATOM 1237 O O . GLU A 1 180 ? 6.889 1.191 -7.554 1.00 95.44 180 GLU A O 1
ATOM 1242 N N . THR A 1 181 ? 7.250 2.474 -9.363 1.00 95.19 181 THR A N 1
ATOM 1243 C CA . THR A 1 181 ? 8.584 1.927 -9.635 1.00 95.19 181 THR A CA 1
ATOM 1244 C C . THR A 1 181 ? 9.534 2.168 -8.464 1.00 95.19 181 THR A C 1
ATOM 1246 O O . THR A 1 181 ? 9.786 3.314 -8.085 1.00 95.19 181 THR A O 1
ATOM 1249 N N . GLY A 1 182 ? 10.120 1.099 -7.929 1.00 95.38 182 GLY A N 1
ATOM 1250 C CA . GLY A 1 182 ? 11.114 1.164 -6.862 1.00 95.38 182 GLY A CA 1
ATOM 1251 C C . GLY A 1 182 ? 10.915 0.110 -5.780 1.00 95.38 182 GLY A C 1
ATOM 1252 O O . GLY A 1 182 ? 10.142 -0.836 -5.931 1.00 95.38 182 GLY A O 1
ATOM 1253 N N . THR A 1 183 ? 11.639 0.296 -4.675 1.00 97.75 183 THR A N 1
ATOM 1254 C CA . THR A 1 183 ? 11.624 -0.609 -3.523 1.00 97.75 183 THR A CA 1
ATOM 1255 C C . THR A 1 183 ? 11.330 0.172 -2.251 1.00 97.75 183 THR A C 1
ATOM 1257 O O . THR A 1 183 ? 12.080 1.080 -1.893 1.00 97.75 183 THR A O 1
ATOM 1260 N N . ALA A 1 184 ? 10.271 -0.209 -1.545 1.00 98.50 184 ALA A N 1
ATOM 1261 C CA . ALA A 1 184 ? 9.956 0.274 -0.212 1.00 98.50 184 ALA A CA 1
ATOM 1262 C C . ALA A 1 184 ? 10.368 -0.769 0.835 1.00 98.50 184 ALA A C 1
ATOM 1264 O O . ALA A 1 184 ? 10.019 -1.943 0.746 1.00 98.50 184 ALA A O 1
ATOM 1265 N N . ILE A 1 185 ? 11.113 -0.325 1.840 1.00 98.56 185 ILE A N 1
ATOM 1266 C CA . ILE A 1 185 ? 11.575 -1.113 2.982 1.00 98.56 185 ILE A CA 1
ATOM 1267 C C . ILE A 1 185 ? 10.985 -0.473 4.238 1.00 98.56 185 ILE A C 1
ATOM 1269 O O . ILE A 1 185 ? 11.318 0.672 4.565 1.00 98.56 185 ILE A O 1
ATOM 1273 N N . LEU A 1 186 ? 10.087 -1.202 4.897 1.00 98.62 186 LEU A N 1
ATOM 1274 C CA . LEU A 1 186 ? 9.261 -0.743 6.005 1.00 98.62 186 LEU A CA 1
ATOM 1275 C C . LEU A 1 186 ? 9.559 -1.563 7.263 1.00 98.62 186 LEU A C 1
ATOM 1277 O O . LEU A 1 186 ? 9.547 -2.791 7.220 1.00 98.62 186 LEU A O 1
ATOM 1281 N N . SER A 1 187 ? 9.771 -0.907 8.395 1.00 98.44 187 SER A N 1
ATOM 1282 C CA . SER A 1 187 ? 9.930 -1.538 9.711 1.00 98.44 187 SER A CA 1
ATOM 1283 C C . SER A 1 187 ? 8.969 -0.923 10.721 1.00 98.44 187 SER A C 1
ATOM 1285 O O . SER A 1 187 ? 8.325 0.085 10.435 1.00 98.44 187 SER A O 1
ATOM 1287 N N . ASN A 1 188 ? 8.878 -1.511 11.917 1.00 97.88 188 ASN A N 1
ATOM 1288 C CA . ASN A 1 188 ? 8.035 -0.996 13.004 1.00 97.88 188 ASN A CA 1
ATOM 1289 C C . ASN A 1 188 ? 6.574 -0.782 12.567 1.00 97.88 188 ASN A C 1
ATOM 1291 O O . ASN A 1 188 ? 5.943 0.209 12.930 1.00 97.88 188 ASN A O 1
ATOM 1295 N N . LEU A 1 189 ? 6.056 -1.718 11.761 1.00 98.38 189 LEU A N 1
ATOM 1296 C CA . LEU A 1 189 ? 4.664 -1.725 11.324 1.00 98.38 189 LEU A CA 1
ATOM 1297 C C . LEU A 1 189 ? 3.745 -1.721 12.550 1.00 98.38 189 LEU A C 1
ATOM 1299 O O . LEU A 1 189 ? 3.878 -2.574 13.430 1.00 98.38 189 LEU A O 1
ATOM 1303 N N . SER A 1 190 ? 2.800 -0.789 12.591 1.00 98.12 190 SER A N 1
ATOM 1304 C CA . SER A 1 190 ? 1.823 -0.689 13.669 1.00 98.12 190 SER A CA 1
ATOM 1305 C C . SER A 1 190 ? 0.469 -0.308 13.101 1.00 98.12 190 SER A C 1
ATOM 1307 O O . SER A 1 190 ? 0.326 0.750 12.498 1.00 98.12 190 SER A O 1
ATOM 1309 N N . PHE A 1 191 ? -0.531 -1.162 13.306 1.00 98.25 191 PHE A N 1
ATOM 1310 C CA . PHE A 1 191 ? -1.919 -0.918 12.918 1.00 98.25 191 PHE A CA 1
ATOM 1311 C C . PHE A 1 191 ? -2.802 -1.082 14.141 1.00 98.25 191 PHE A C 1
ATOM 1313 O O . PHE A 1 191 ? -2.894 -2.175 14.691 1.00 98.25 191 PHE A O 1
ATOM 1320 N N . THR A 1 192 ? -3.438 -0.005 14.581 1.00 97.19 192 THR A N 1
ATOM 1321 C CA . THR A 1 192 ? -4.267 0.011 15.786 1.00 97.19 192 THR A CA 1
ATOM 1322 C C . THR A 1 192 ? -5.727 0.214 15.431 1.00 97.19 192 THR A C 1
ATOM 1324 O O . THR A 1 192 ? -6.067 1.060 14.603 1.00 97.19 192 THR A O 1
ATOM 1327 N N . GLY A 1 193 ? -6.594 -0.546 16.087 1.00 96.25 193 GLY A N 1
ATOM 1328 C CA . GLY A 1 193 ? -8.035 -0.424 15.940 1.00 96.25 193 GLY A CA 1
ATOM 1329 C C . GLY A 1 193 ? -8.777 -1.440 16.789 1.00 96.25 193 GLY A C 1
ATOM 1330 O O . GLY A 1 193 ? -8.216 -2.037 17.706 1.00 96.25 193 GLY A O 1
ATOM 1331 N N . THR A 1 194 ? -10.051 -1.639 16.489 1.00 95.06 194 THR A N 1
ATOM 1332 C CA . THR A 1 194 ? -10.877 -2.662 17.130 1.00 95.06 194 THR A CA 1
ATOM 1333 C C . THR A 1 194 ? -10.554 -4.029 16.543 1.00 95.06 194 THR A C 1
ATOM 1335 O O . THR A 1 194 ? -10.581 -4.194 15.325 1.00 95.06 194 THR A O 1
ATOM 1338 N N . ALA A 1 195 ? -10.270 -5.011 17.397 1.00 91.75 195 ALA A N 1
ATOM 1339 C CA . ALA A 1 195 ? -9.980 -6.372 16.970 1.00 91.75 195 ALA A CA 1
ATOM 1340 C C . ALA A 1 195 ? -11.208 -7.064 16.357 1.00 91.75 195 ALA A C 1
ATOM 1342 O O . ALA A 1 195 ? -12.336 -6.903 16.829 1.00 91.75 195 ALA A O 1
ATOM 1343 N N . VAL A 1 196 ? -10.975 -7.920 15.362 1.00 86.81 196 VAL A N 1
ATOM 1344 C CA . VAL A 1 196 ? -11.972 -8.910 14.940 1.00 86.81 196 VAL A CA 1
ATOM 1345 C C . VAL A 1 196 ? -12.184 -9.892 16.089 1.00 86.81 196 VAL A C 1
ATOM 1347 O O . VAL A 1 196 ? -11.274 -10.624 16.481 1.00 86.81 196 VAL A O 1
ATOM 1350 N N . VAL A 1 197 ? -13.404 -9.938 16.615 1.00 77.75 197 VAL A N 1
ATOM 1351 C CA . VAL A 1 197 ? -13.796 -10.947 17.596 1.00 77.75 197 VAL A CA 1
ATOM 1352 C C . VAL A 1 197 ? -14.016 -12.267 16.866 1.00 77.75 197 VAL A C 1
ATOM 1354 O O . VAL A 1 197 ? -14.963 -12.411 16.096 1.00 77.75 197 VAL A O 1
ATOM 1357 N N . THR A 1 198 ? -13.172 -13.256 17.146 1.00 66.31 198 THR A N 1
ATOM 1358 C CA . THR A 1 198 ? -13.490 -14.646 16.807 1.00 66.31 198 THR A CA 1
ATOM 1359 C C . THR A 1 198 ? -14.254 -15.238 17.983 1.00 66.31 198 THR A C 1
ATOM 1361 O O . THR A 1 198 ? -13.743 -15.246 19.102 1.00 66.31 198 THR A O 1
ATOM 1364 N N . ALA A 1 199 ? -15.485 -15.701 17.763 1.00 57.84 199 ALA A N 1
ATOM 1365 C CA . ALA A 1 199 ? -16.224 -16.401 18.805 1.00 57.84 199 ALA A CA 1
ATOM 1366 C C . ALA A 1 199 ? -15.458 -17.677 19.185 1.00 57.84 199 ALA A C 1
ATOM 1368 O O . ALA A 1 199 ? -15.284 -18.573 18.359 1.00 57.84 199 ALA A O 1
ATOM 1369 N N . THR A 1 200 ? -14.989 -17.762 20.429 1.00 54.69 200 THR A N 1
ATOM 1370 C CA . THR A 1 200 ? -14.470 -19.018 20.973 1.00 54.69 200 THR A CA 1
ATOM 1371 C C . THR A 1 200 ? -15.617 -20.021 20.985 1.00 54.69 200 THR A C 1
ATOM 1373 O O . THR A 1 200 ? -16.666 -19.745 21.571 1.00 54.69 200 THR A O 1
ATOM 1376 N N . ALA A 1 201 ? -15.445 -21.168 20.323 1.00 55.09 201 ALA A N 1
ATOM 1377 C CA . ALA A 1 201 ? -16.440 -22.232 20.361 1.00 55.09 201 ALA A CA 1
ATOM 1378 C C . ALA A 1 201 ? -16.746 -22.592 21.823 1.00 55.09 201 ALA A C 1
ATOM 1380 O O . ALA A 1 201 ? -15.829 -22.777 22.627 1.00 55.09 201 ALA A O 1
ATOM 1381 N N . ALA A 1 202 ? -18.033 -22.662 22.171 1.00 60.56 202 ALA A N 1
ATOM 1382 C CA . ALA A 1 202 ? -18.446 -23.087 23.500 1.00 60.56 202 ALA A CA 1
ATOM 1383 C C . ALA A 1 202 ? -17.871 -24.488 23.786 1.00 60.56 202 ALA A C 1
ATOM 1385 O O . ALA A 1 202 ? -17.878 -25.337 22.885 1.00 60.56 202 ALA A O 1
ATOM 1386 N N . PRO A 1 203 ? -17.367 -24.759 25.004 1.00 56.38 203 PRO A N 1
ATOM 1387 C CA . PRO A 1 203 ? -16.905 -26.093 25.349 1.00 56.38 203 PRO A CA 1
ATOM 1388 C C . PRO A 1 203 ? -18.050 -27.083 25.125 1.00 56.38 203 PRO A C 1
ATOM 1390 O O . PRO A 1 203 ? -19.168 -26.879 25.601 1.00 56.38 203 PRO A O 1
ATOM 1393 N N . THR A 1 204 ? -17.780 -28.147 24.366 1.00 65.31 204 THR A N 1
ATOM 1394 C CA . THR A 1 204 ? -18.753 -29.226 24.176 1.00 65.31 204 THR A CA 1
ATOM 1395 C C . THR A 1 204 ? -18.975 -29.874 25.537 1.00 65.31 204 THR A C 1
ATOM 1397 O O . THR A 1 204 ? -18.030 -30.395 26.127 1.00 65.31 204 THR A O 1
ATOM 1400 N N . ALA A 1 205 ? -20.198 -29.802 26.066 1.00 61.00 205 ALA A N 1
ATOM 1401 C CA . ALA A 1 205 ? -20.526 -30.448 27.328 1.00 61.00 205 ALA A CA 1
ATOM 1402 C C . ALA A 1 205 ? -20.298 -31.960 27.196 1.00 61.00 205 ALA A C 1
ATOM 1404 O O . ALA A 1 205 ? -20.875 -32.608 26.322 1.00 61.00 205 ALA A O 1
ATOM 1405 N N . THR A 1 206 ? -19.448 -32.519 28.057 1.00 60.31 206 THR A N 1
ATOM 1406 C CA . THR A 1 206 ? -19.246 -33.966 28.148 1.00 60.31 206 THR A CA 1
ATOM 1407 C C . THR A 1 206 ? -20.581 -34.627 28.508 1.00 60.31 206 THR A C 1
ATOM 1409 O O . THR A 1 206 ? -21.173 -34.239 29.519 1.00 60.31 206 THR A O 1
ATOM 1412 N N . PRO A 1 207 ? -21.072 -35.615 27.736 1.00 54.78 207 PRO A N 1
ATOM 1413 C CA . PRO A 1 207 ? -22.282 -36.346 28.088 1.00 54.78 207 PRO A CA 1
ATOM 1414 C C . PRO A 1 207 ? -22.107 -37.007 29.458 1.00 54.78 207 PRO A C 1
ATOM 1416 O O . PRO A 1 207 ? -21.252 -37.876 29.630 1.00 54.78 207 PRO A O 1
ATOM 1419 N N . THR A 1 208 ? -22.897 -36.600 30.448 1.00 61.09 208 THR A N 1
ATOM 1420 C CA . THR A 1 208 ? -22.970 -37.300 31.729 1.00 61.09 208 THR A CA 1
ATOM 1421 C C . THR A 1 208 ? -23.978 -38.436 31.611 1.00 61.09 208 THR A C 1
ATOM 1423 O O . THR A 1 208 ? -25.172 -38.220 31.408 1.00 61.09 208 THR A O 1
ATOM 1426 N N . THR A 1 209 ? -23.495 -39.673 31.725 1.00 63.56 209 THR A N 1
ATOM 1427 C CA . THR A 1 209 ? -24.350 -40.859 31.824 1.00 63.56 209 THR A CA 1
ATOM 1428 C C . THR A 1 209 ? -25.188 -40.764 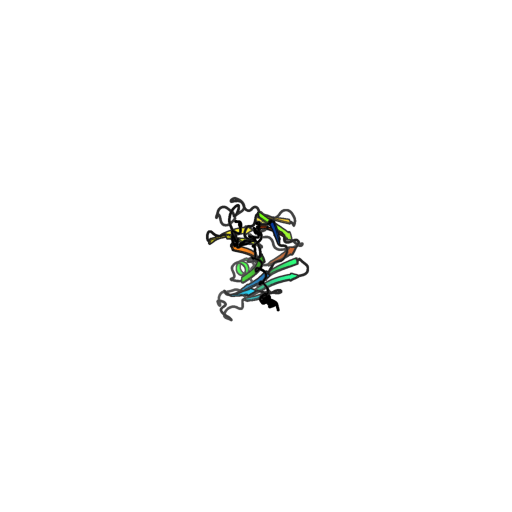33.104 1.00 63.56 209 THR A C 1
ATOM 1430 O O . THR A 1 209 ? -24.609 -40.656 34.188 1.00 63.56 209 THR A O 1
ATOM 1433 N N . PRO A 1 210 ? -26.531 -40.803 33.036 1.00 52.84 210 PRO A N 1
ATOM 1434 C CA . PRO A 1 210 ? -27.359 -40.782 34.232 1.00 52.84 210 PRO A CA 1
ATOM 1435 C C . PRO A 1 210 ? -27.208 -42.100 35.000 1.00 52.84 210 PRO A C 1
ATOM 1437 O O . PRO A 1 210 ? -27.598 -43.167 34.526 1.00 52.84 210 PRO A O 1
ATOM 1440 N N . THR A 1 211 ? -26.650 -42.034 36.208 1.00 57.41 211 THR A N 1
ATOM 1441 C CA . THR A 1 211 ? -26.615 -43.171 37.133 1.00 57.41 211 THR A CA 1
ATOM 1442 C C . THR A 1 211 ? -27.999 -43.339 37.763 1.00 57.41 211 THR A C 1
ATOM 1444 O O . THR A 1 211 ? -28.430 -42.511 38.563 1.00 57.41 211 THR A O 1
ATOM 1447 N N . LEU A 1 212 ? -28.711 -44.412 37.408 1.00 50.56 212 LEU A N 1
ATOM 1448 C CA . LEU A 1 212 ? -29.964 -44.801 38.060 1.00 50.56 212 LEU A CA 1
ATOM 1449 C C . LEU A 1 212 ? -29.703 -45.155 39.533 1.00 50.56 212 LEU A C 1
ATOM 1451 O O . LEU A 1 212 ? -29.030 -46.140 39.839 1.00 50.56 212 LEU A O 1
ATOM 1455 N N . ALA A 1 213 ? -30.263 -44.369 40.453 1.00 50.84 213 ALA A N 1
ATOM 1456 C CA . ALA A 1 213 ? -30.284 -44.706 41.870 1.00 50.84 213 ALA A CA 1
ATOM 1457 C C . ALA A 1 213 ? -31.241 -45.888 42.103 1.00 50.84 213 ALA A C 1
ATOM 1459 O O . ALA A 1 213 ? -32.452 -45.775 41.917 1.00 50.84 213 ALA A O 1
ATOM 1460 N N . ARG A 1 214 ? -30.696 -47.037 42.515 1.00 50.81 214 ARG A N 1
ATOM 1461 C CA . ARG A 1 214 ? -31.472 -48.215 42.919 1.00 50.81 214 ARG A CA 1
ATOM 1462 C C . ARG A 1 214 ? -32.010 -48.001 44.337 1.00 50.81 214 ARG A C 1
ATOM 1464 O O . ARG A 1 214 ? -31.279 -4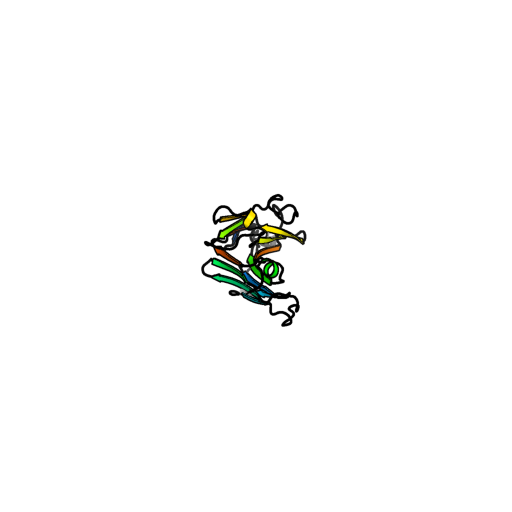8.164 45.310 1.00 50.81 214 ARG A O 1
ATOM 1471 N N . THR A 1 215 ? -33.289 -47.668 44.466 1.00 46.97 215 THR A N 1
ATOM 1472 C CA . THR A 1 215 ? -34.015 -47.694 45.743 1.00 46.97 215 THR A CA 1
ATOM 1473 C C . THR A 1 215 ? -34.310 -49.143 46.137 1.00 46.97 215 THR A C 1
ATOM 1475 O O . THR A 1 215 ? -35.258 -49.764 45.663 1.00 46.97 215 THR A O 1
ATOM 1478 N N . GLY A 1 216 ? -33.465 -49.712 46.998 1.00 44.84 216 GLY A N 1
ATOM 1479 C CA . GLY A 1 216 ? -33.734 -50.986 47.665 1.00 44.84 216 GLY A CA 1
ATOM 1480 C C . GLY A 1 216 ? -34.708 -50.786 48.825 1.00 44.84 216 GLY A C 1
ATOM 1481 O O . GLY A 1 216 ? -34.290 -50.421 49.919 1.00 44.84 216 GLY A O 1
ATOM 1482 N N . GLY A 1 217 ? -36.000 -51.007 48.583 1.00 42.31 217 GLY A N 1
ATOM 1483 C CA . GLY A 1 217 ? -37.000 -51.140 49.642 1.00 42.31 217 GLY A CA 1
ATOM 1484 C C . GLY A 1 217 ? -36.854 -52.493 50.340 1.00 42.31 217 GLY A C 1
ATOM 1485 O O . GLY A 1 217 ? -36.993 -53.533 49.700 1.00 42.31 217 GLY A O 1
ATOM 1486 N N . GLY A 1 218 ? -36.550 -52.480 51.638 1.00 42.22 218 GLY A N 1
ATOM 1487 C CA . GLY A 1 218 ? -36.612 -53.665 52.492 1.00 42.22 218 GLY A CA 1
ATOM 1488 C C . GLY A 1 218 ? -38.063 -54.005 52.842 1.00 42.22 218 GLY A C 1
ATOM 1489 O O . GLY A 1 218 ? -38.818 -53.125 53.253 1.00 42.22 218 GLY A O 1
ATOM 1490 N N . LEU A 1 219 ? -38.447 -55.274 52.674 1.00 44.78 219 LEU A N 1
ATOM 1491 C CA . LEU A 1 219 ? -39.677 -55.827 53.245 1.00 44.78 219 LEU A CA 1
ATOM 1492 C C . LEU A 1 219 ? -39.453 -56.166 54.731 1.00 44.78 219 LEU A C 1
ATOM 1494 O O . LEU A 1 219 ? -38.414 -56.748 55.046 1.00 44.78 219 LEU A O 1
ATOM 1498 N N . PRO A 1 220 ? -40.411 -55.875 55.628 1.00 52.84 220 PRO A N 1
ATOM 1499 C CA . PRO A 1 220 ? -40.386 -56.385 56.991 1.00 52.84 220 PRO A CA 1
ATOM 1500 C C . PRO A 1 220 ? -41.015 -57.788 57.068 1.00 52.84 220 PRO A C 1
ATOM 1502 O O . PRO A 1 220 ? -42.013 -58.061 56.396 1.00 52.84 220 PRO A O 1
ATOM 1505 N N . ALA A 1 221 ? -40.442 -58.637 57.921 1.00 54.53 221 ALA A N 1
ATOM 1506 C CA . ALA A 1 221 ? -41.097 -59.782 58.551 1.00 54.53 221 ALA A CA 1
ATOM 1507 C C . ALA A 1 221 ? -41.060 -59.568 60.067 1.00 54.53 221 ALA A C 1
ATOM 1509 O O . ALA A 1 221 ? -40.035 -59.018 60.539 1.00 54.53 221 ALA A O 1
#

Sequence (221 aa):
MKRLVMIGSAIAALAWGSVAAYASTATITTVSPWAYACGHTTFGNPATKEDTPGTNGCPATDVAGTSSAALAAGTLTLSKLCGEATAAKCTADDLASGATVKGLTTLTAASWDLAPASYCGAGAPRLNVVTSDGKTHFFGCAANKSGNHVSFKFDAAGDGSGNGGIVGKTVTSIDIVQDETGTAILSNLSFTGTAVVTATAAPTATPTTPTLARTGGGLPA